Protein AF-A8ZLT7-F1 (afdb_monomer)

Organism: Acaryochloris marina (strain MBIC 11017) (NCBI:txid329726)

Nearest PDB structures (foldseek):
  1nc7-assembly1_C  TM=5.481E-01  e=4.327E-04  Thermotoga maritima
  4y6t-assembly2_C  TM=3.863E-01  e=1.126E-01  Tobacco streak virus
  7fcn-assembly4_D  TM=4.045E-01  e=1.331E-01  Photorhabdus akhurstii
  3p6b-assembly1_B-2  TM=3.344E-01  e=2.899E-01  Acetivibrio thermocellus
  3k4z-assembly1_A  TM=3.120E-01  e=8.342E-01  Acetivibrio thermocellus JW20

pLDDT: mean 82.67, std 13.21, range [35.34, 96.81]

Secondary structure (DSSP, 8-state):
-HHHHTTSSTTS-SSHHHHHHHHHHHHTT-S-BPPP-SS--SEEEEEEEE----TTT-SEEEEEEEEEEE-SSS-EEEEEEEEETT--TT--SEEEEEEE-TT-EEEEESS---TTT---SB--SSPP-S--EEEEEEESSS-EEEEEEEEEEESTTS-EEEEEEEPPEEETTS-----

Foldseek 3Di:
DLVVLQQDFPQQDPDPVSNVVSVVCVVVVLWDWDDWDAFDPADWWKKWWDFFDAPPDDQKTKKKKKKKFAQDQAWKKKKKFACAPPDDRRDTPFMTITTHHHGDMAIDMLADAPSVVPRHSIHTVPRDNDGIDMITMHMPDNRMDIWMKMWMAGDPRSPGTDDIDTIDMDTPPDDCPDD

Mean predicted aligned error: 7.66 Å

Structure (mmCIF, N/CA/C/O backbone):
data_AF-A8ZLT7-F1
#
_entry.id   AF-A8ZLT7-F1
#
loop_
_atom_site.group_PDB
_atom_site.id
_atom_site.type_symbol
_atom_site.label_atom_id
_atom_site.label_alt_id
_atom_site.label_comp_id
_atom_site.label_asym_id
_atom_site.label_entity_id
_atom_site.label_seq_id
_atom_site.pdbx_PDB_ins_code
_atom_site.Cartn_x
_atom_site.Cartn_y
_atom_site.Cartn_z
_atom_site.occupancy
_atom_site.B_iso_or_equiv
_atom_site.auth_seq_id
_atom_site.auth_comp_id
_atom_site.auth_asym_id
_atom_site.auth_atom_id
_atom_site.pdbx_PDB_model_num
ATOM 1 N N . MET A 1 1 ? 3.140 21.798 -3.138 1.00 35.34 1 MET A N 1
ATOM 2 C CA . MET A 1 1 ? 3.052 20.766 -4.196 1.00 35.34 1 MET A CA 1
ATOM 3 C C . MET A 1 1 ? 2.423 19.448 -3.725 1.00 35.34 1 MET A C 1
ATOM 5 O O . MET A 1 1 ? 1.941 18.716 -4.571 1.00 35.34 1 MET A O 1
ATOM 9 N N . SER A 1 2 ? 2.343 19.141 -2.421 1.00 46.25 2 SER A N 1
ATOM 10 C CA . SER A 1 2 ? 1.681 17.920 -1.914 1.00 46.25 2 SER A CA 1
ATOM 11 C C . SER A 1 2 ? 0.167 17.874 -2.167 1.00 46.25 2 SER A C 1
ATOM 13 O O . SER A 1 2 ? -0.356 16.813 -2.479 1.00 46.25 2 SER A O 1
ATOM 15 N N . ASN A 1 3 ? -0.531 19.015 -2.095 1.00 44.94 3 ASN A N 1
ATOM 16 C CA . ASN A 1 3 ? -1.997 19.036 -2.196 1.00 44.94 3 ASN A CA 1
ATOM 17 C C . ASN A 1 3 ? -2.557 18.804 -3.609 1.00 44.94 3 ASN A C 1
ATOM 19 O O . ASN A 1 3 ? -3.690 18.350 -3.745 1.00 44.94 3 ASN A O 1
ATOM 23 N N . GLU A 1 4 ? -1.785 19.075 -4.665 1.00 44.44 4 GLU A N 1
ATOM 24 C CA . GLU A 1 4 ? -2.259 18.897 -6.047 1.00 44.44 4 GLU A CA 1
ATOM 25 C C . GLU A 1 4 ? -2.310 17.423 -6.471 1.00 44.44 4 GLU A C 1
ATOM 27 O O . GLU A 1 4 ? -3.193 17.044 -7.241 1.00 44.44 4 GLU A O 1
ATOM 32 N N . LEU A 1 5 ? -1.436 16.580 -5.905 1.00 48.16 5 LEU A N 1
ATOM 33 C CA . LEU A 1 5 ? -1.431 15.129 -6.134 1.00 48.16 5 LEU A CA 1
ATOM 34 C C . LEU A 1 5 ? -2.731 14.455 -5.660 1.00 48.16 5 LEU A C 1
ATOM 36 O O . LEU A 1 5 ? -3.138 13.450 -6.236 1.00 48.16 5 LEU A O 1
ATOM 40 N N . PHE A 1 6 ? -3.414 15.020 -4.657 1.00 54.75 6 PHE A N 1
ATOM 41 C CA . PHE A 1 6 ? -4.641 14.442 -4.095 1.00 54.75 6 PHE A CA 1
ATOM 42 C C . PHE A 1 6 ? -5.910 14.738 -4.909 1.00 54.75 6 PHE A C 1
ATOM 44 O O . PHE A 1 6 ? -6.900 14.033 -4.745 1.00 54.75 6 PHE A O 1
ATOM 51 N N . ILE A 1 7 ? -5.913 15.765 -5.771 1.00 52.91 7 ILE A N 1
ATOM 52 C CA . ILE A 1 7 ? -7.151 16.304 -6.377 1.00 52.91 7 ILE A CA 1
ATOM 53 C C . ILE A 1 7 ? -7.316 15.906 -7.859 1.00 52.91 7 ILE A C 1
ATOM 55 O O . ILE A 1 7 ? -8.401 16.057 -8.415 1.00 52.91 7 ILE A O 1
ATOM 59 N N . LYS A 1 8 ? -6.282 15.354 -8.513 1.00 49.78 8 LYS A N 1
ATOM 60 C CA . LYS A 1 8 ? -6.313 15.018 -9.956 1.00 49.78 8 LYS A CA 1
ATOM 61 C C . LYS A 1 8 ? -5.936 13.570 -10.311 1.00 49.78 8 LYS A C 1
ATOM 63 O O . LYS A 1 8 ? -5.687 13.284 -11.477 1.00 49.78 8 LYS A O 1
ATOM 68 N N . GLY A 1 9 ? -5.876 12.658 -9.340 1.00 57.62 9 GLY A N 1
ATOM 69 C CA . GLY A 1 9 ? -5.541 11.251 -9.599 1.00 57.62 9 GLY A CA 1
ATOM 70 C C . GLY A 1 9 ? -6.734 10.398 -10.082 1.00 57.62 9 GLY A C 1
ATOM 71 O O . GLY A 1 9 ? -7.872 10.713 -9.739 1.00 57.62 9 GLY A O 1
ATOM 72 N N . PRO A 1 10 ? -6.515 9.278 -10.803 1.00 54.62 10 PRO A N 1
ATOM 73 C CA . PRO A 1 10 ? -7.546 8.300 -11.194 1.00 54.62 10 PRO A CA 1
ATOM 74 C C . PRO A 1 10 ? -8.400 7.716 -10.055 1.00 54.62 10 PRO A C 1
ATOM 76 O O . PRO A 1 10 ? -9.461 7.163 -10.328 1.00 54.62 10 PRO A O 1
ATOM 79 N N . HIS A 1 11 ? -7.979 7.841 -8.792 1.00 60.78 11 HIS A N 1
ATOM 80 C CA . HIS A 1 11 ? -8.740 7.378 -7.621 1.00 60.78 11 HIS A CA 1
ATOM 81 C C . HIS A 1 11 ? -9.539 8.483 -6.912 1.00 60.78 11 HIS A C 1
ATOM 83 O O . HIS A 1 11 ? -10.119 8.243 -5.853 1.00 60.78 11 HIS A O 1
ATOM 89 N N . VAL A 1 12 ? -9.598 9.691 -7.481 1.00 72.31 12 VAL A N 1
ATOM 90 C CA . VAL A 1 12 ? -10.467 10.751 -6.960 1.00 72.31 12 VAL A CA 1
ATOM 91 C C . VAL A 1 12 ? -11.930 10.341 -7.174 1.00 72.31 12 VAL A C 1
ATOM 93 O O . VAL A 1 12 ? -12.301 9.980 -8.293 1.00 72.31 12 VAL A O 1
ATOM 96 N N . PRO A 1 13 ? -12.784 10.387 -6.134 1.00 78.88 13 PRO A N 1
ATOM 97 C CA . PRO A 1 13 ? -14.182 10.021 -6.286 1.00 78.88 13 PRO A CA 1
ATOM 98 C C . PRO A 1 13 ? -14.888 10.892 -7.331 1.00 78.88 13 PRO A C 1
ATOM 100 O O . PRO A 1 13 ? -14.824 12.119 -7.271 1.00 78.88 13 PRO A O 1
ATOM 103 N N . ILE A 1 14 ? -15.588 10.244 -8.266 1.00 83.94 14 ILE A N 1
ATOM 104 C CA . ILE A 1 14 ? -16.418 10.916 -9.281 1.00 83.94 14 ILE A CA 1
ATOM 105 C C . ILE A 1 14 ? -17.751 11.370 -8.663 1.00 83.94 14 ILE A C 1
ATOM 107 O O . ILE A 1 14 ? -18.324 12.377 -9.072 1.00 83.94 14 ILE A O 1
ATOM 111 N N . GLU A 1 15 ? -18.246 10.642 -7.656 1.00 87.38 15 GLU A N 1
ATOM 112 C CA . GLU A 1 15 ? -19.459 11.008 -6.926 1.00 87.38 15 GLU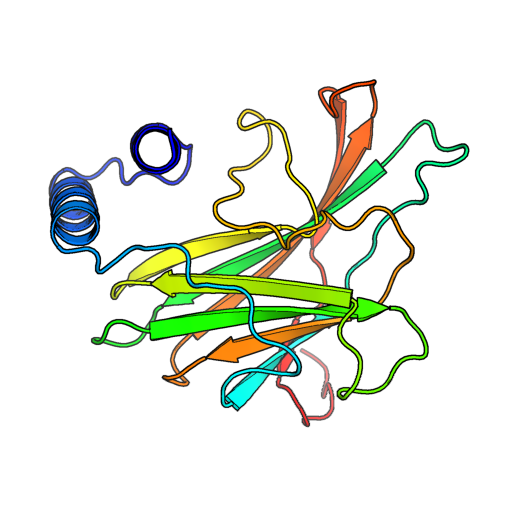 A CA 1
ATOM 113 C C . GLU A 1 15 ? -19.225 12.271 -6.085 1.00 87.38 15 GLU A C 1
ATOM 115 O O . GLU A 1 15 ? -18.338 12.313 -5.229 1.00 87.38 15 GLU A O 1
ATOM 120 N N . GLU A 1 16 ? -20.078 13.276 -6.278 1.00 86.88 16 GLU A N 1
ATOM 121 C CA . GLU A 1 16 ? -19.977 14.597 -5.650 1.00 86.88 16 GLU A CA 1
ATOM 122 C C . GLU A 1 16 ? -19.875 14.525 -4.118 1.00 86.88 16 GLU A C 1
ATOM 124 O O . GLU A 1 16 ? -18.989 15.133 -3.522 1.00 86.88 16 GLU A O 1
ATOM 129 N N . ARG A 1 17 ? -20.687 13.676 -3.476 1.00 87.50 17 ARG A N 1
ATOM 130 C CA . ARG A 1 17 ? -20.664 13.485 -2.014 1.00 87.50 17 ARG A CA 1
ATOM 131 C C . ARG A 1 17 ? -19.338 12.926 -1.510 1.00 87.50 17 ARG A C 1
ATOM 133 O O . ARG A 1 17 ? -18.850 13.303 -0.446 1.00 87.50 17 ARG A O 1
ATOM 140 N N . ALA A 1 18 ? -18.763 11.971 -2.233 1.00 83.81 18 ALA A N 1
ATOM 141 C CA . ALA A 1 18 ? -17.480 11.384 -1.868 1.00 83.81 18 ALA A CA 1
ATOM 142 C C . ALA A 1 18 ? -16.333 12.375 -2.119 1.00 83.81 18 ALA A C 1
ATOM 144 O O . ALA A 1 18 ? -15.409 12.454 -1.308 1.00 83.81 18 ALA A O 1
ATOM 145 N N . LEU A 1 19 ? -16.436 13.181 -3.177 1.00 86.62 19 LEU A N 1
ATOM 146 C CA . LEU A 1 19 ? -15.487 14.244 -3.483 1.00 86.62 19 LEU A CA 1
ATOM 147 C C . LEU A 1 19 ? -15.500 15.358 -2.425 1.00 86.62 19 LEU A C 1
ATOM 149 O O . LEU A 1 19 ? -14.439 15.820 -2.011 1.00 86.62 19 LEU A O 1
ATOM 153 N N . GLU A 1 20 ? -16.672 15.773 -1.944 1.00 87.06 20 GLU A N 1
ATOM 154 C CA . GLU A 1 20 ? -16.797 16.736 -0.841 1.00 87.06 20 GLU A CA 1
ATOM 155 C C . GLU A 1 20 ? -16.169 16.209 0.450 1.00 87.06 20 GLU A C 1
ATOM 157 O O . GLU A 1 20 ? -15.417 16.927 1.112 1.00 87.06 20 GLU A O 1
ATOM 162 N N . ARG A 1 21 ? -16.415 14.935 0.788 1.00 86.38 21 ARG A N 1
ATOM 163 C CA . ARG A 1 21 ? -15.774 14.287 1.943 1.00 86.38 21 ARG A CA 1
ATOM 164 C C . ARG A 1 21 ? -14.256 14.261 1.803 1.00 86.38 21 ARG A C 1
ATOM 166 O O . ARG A 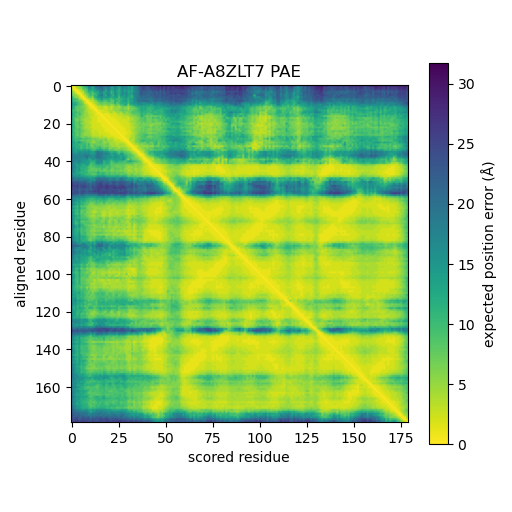1 21 ? -13.569 14.554 2.776 1.00 86.38 21 ARG A O 1
ATOM 173 N N . LEU A 1 22 ? -13.743 13.958 0.608 1.00 84.12 22 LEU A N 1
ATOM 174 C CA . LEU A 1 22 ? -12.307 13.966 0.331 1.00 84.12 22 LEU A CA 1
ATOM 175 C C . LEU A 1 22 ? -11.710 15.358 0.552 1.00 84.12 22 LEU A C 1
ATOM 177 O O . LEU A 1 22 ? -10.733 15.495 1.283 1.00 84.12 22 LEU A O 1
ATOM 181 N N . LYS A 1 23 ? -12.312 16.390 -0.052 1.00 85.75 23 LYS A N 1
ATOM 182 C CA . LYS A 1 23 ? -11.862 17.782 0.091 1.00 85.75 23 LYS A CA 1
ATOM 183 C C . LYS A 1 23 ? -11.846 18.203 1.553 1.00 85.75 23 LYS A C 1
ATOM 185 O O . LYS A 1 23 ? -10.832 18.700 2.028 1.00 85.75 23 LYS A O 1
ATOM 190 N N . ARG A 1 24 ? -12.924 17.910 2.283 1.00 86.00 24 ARG A N 1
ATOM 191 C CA . ARG A 1 24 ? -13.020 18.196 3.713 1.00 86.00 24 ARG A CA 1
ATOM 192 C C . ARG A 1 24 ? -11.943 17.470 4.521 1.00 86.00 24 ARG A C 1
ATOM 194 O O . ARG A 1 24 ? -11.340 18.078 5.395 1.00 86.00 24 ARG A O 1
ATOM 201 N N . ALA A 1 25 ? -11.675 16.198 4.234 1.00 82.94 25 ALA A N 1
ATOM 202 C CA . ALA A 1 25 ? -10.633 15.441 4.926 1.00 82.94 25 ALA A CA 1
ATOM 203 C C . ALA A 1 25 ? -9.228 16.010 4.664 1.00 82.94 25 ALA A C 1
ATOM 205 O O . ALA A 1 25 ? -8.401 16.054 5.572 1.00 82.94 25 ALA A O 1
ATOM 206 N N . VAL A 1 26 ? -8.963 16.490 3.444 1.00 83.38 26 VAL A N 1
ATOM 207 C CA . VAL A 1 26 ? -7.714 17.195 3.110 1.00 83.38 26 VAL A CA 1
ATOM 208 C C . VAL A 1 26 ? -7.628 18.535 3.848 1.00 83.38 26 VAL A C 1
ATOM 210 O O . VAL A 1 26 ? -6.594 18.840 4.432 1.00 83.38 26 VAL A O 1
ATOM 213 N N . GLU A 1 27 ? -8.708 19.320 3.866 1.00 83.81 27 GL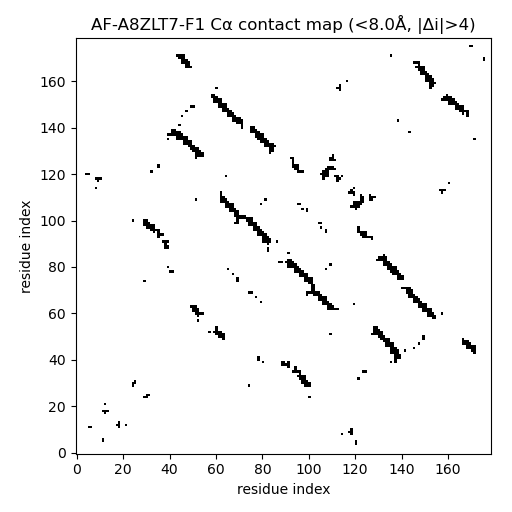U A N 1
ATOM 214 C CA . GLU A 1 27 ? -8.772 20.613 4.568 1.00 83.81 27 GLU A CA 1
ATOM 215 C C . GLU A 1 27 ? -8.570 20.475 6.082 1.00 83.81 27 GLU A C 1
ATOM 217 O O . GLU A 1 27 ? -7.916 21.315 6.696 1.00 83.81 27 GLU A O 1
ATOM 222 N N . LEU A 1 28 ? -9.106 19.408 6.680 1.00 83.38 28 LEU A N 1
ATOM 223 C CA . LEU A 1 28 ? -8.980 19.114 8.109 1.00 83.38 28 LEU A CA 1
ATOM 224 C C . LEU A 1 28 ? -7.656 18.424 8.483 1.00 83.38 28 LEU A C 1
ATOM 226 O O . LEU A 1 28 ? -7.414 18.196 9.667 1.00 83.38 28 LEU A O 1
ATOM 230 N N . GLY A 1 29 ? -6.804 18.085 7.508 1.00 78.62 29 GLY A N 1
ATOM 231 C CA . GLY A 1 29 ? -5.553 17.353 7.746 1.00 78.62 29 GLY A CA 1
ATOM 232 C C . GLY A 1 29 ? -5.756 15.887 8.147 1.00 78.62 29 GLY A C 1
ATOM 233 O O . GLY A 1 29 ? -4.857 15.251 8.683 1.00 78.62 29 GLY A O 1
ATOM 234 N N . GLU A 1 30 ? -6.939 15.329 7.898 1.00 81.38 30 GLU A N 1
ATOM 235 C CA . GLU A 1 30 ? -7.274 13.936 8.215 1.00 81.38 30 GLU A CA 1
ATOM 236 C C . GLU A 1 30 ? -6.714 12.952 7.176 1.00 81.38 30 GLU A C 1
ATOM 238 O O . GLU A 1 30 ? -6.567 11.763 7.467 1.00 81.38 30 GLU A O 1
ATOM 243 N N . LEU A 1 31 ? -6.406 13.455 5.974 1.00 80.31 31 LEU A N 1
ATOM 244 C CA . LEU A 1 31 ? -5.748 12.742 4.881 1.00 80.31 31 LEU A CA 1
ATOM 245 C C . LEU A 1 31 ? -4.349 13.335 4.646 1.00 80.31 31 LEU A C 1
ATOM 247 O O . LEU A 1 31 ? -4.168 14.201 3.792 1.00 80.31 31 LEU A O 1
ATOM 251 N N . GLU A 1 32 ? -3.355 12.869 5.403 1.00 82.31 32 GLU A N 1
ATOM 252 C CA . GLU A 1 32 ? -1.985 13.392 5.340 1.00 82.31 32 GLU A CA 1
ATOM 253 C C . GLU A 1 32 ? -0.903 12.303 5.309 1.00 82.31 32 GLU A C 1
ATOM 255 O O . GLU A 1 32 ? -1.053 11.211 5.867 1.00 82.31 32 GLU A O 1
ATOM 260 N N . LYS A 1 33 ? 0.233 12.631 4.678 1.00 77.94 33 LYS A N 1
ATOM 261 C CA . LYS A 1 33 ? 1.445 11.807 4.719 1.00 77.94 33 LYS A CA 1
ATOM 262 C C . LYS A 1 33 ? 2.111 11.976 6.083 1.00 77.94 33 LYS A C 1
ATOM 264 O O . LYS A 1 33 ? 2.460 13.089 6.469 1.00 77.94 33 LYS A O 1
ATOM 269 N N . LEU A 1 34 ? 2.326 10.869 6.785 1.00 81.56 34 LEU A N 1
ATOM 270 C CA . LEU A 1 34 ? 2.960 10.867 8.104 1.00 81.56 34 LEU A CA 1
ATOM 271 C C . LEU A 1 34 ? 4.494 10.784 7.975 1.00 81.56 34 LEU A C 1
ATOM 273 O O . LEU A 1 34 ? 4.999 10.264 6.975 1.00 81.56 34 LEU A O 1
ATOM 277 N N . PRO A 1 35 ? 5.260 11.273 8.969 1.00 72.81 35 PRO A N 1
ATOM 278 C CA . PRO A 1 35 ? 6.716 11.167 8.957 1.00 72.81 35 PRO A CA 1
ATOM 279 C C . PRO A 1 35 ? 7.185 9.706 9.041 1.00 72.81 35 PRO A C 1
ATOM 281 O O . PRO A 1 35 ? 6.598 8.883 9.750 1.00 72.81 35 PRO A O 1
ATOM 284 N N . ASN A 1 36 ? 8.286 9.395 8.351 1.00 62.44 36 ASN A N 1
ATOM 285 C CA . ASN A 1 36 ? 8.889 8.062 8.378 1.00 62.44 36 ASN A CA 1
ATOM 286 C C . ASN A 1 36 ? 9.435 7.758 9.781 1.00 62.44 36 ASN A C 1
ATOM 288 O O . ASN A 1 36 ? 10.210 8.535 10.337 1.00 62.44 36 ASN A O 1
ATOM 292 N N . THR A 1 37 ? 9.041 6.617 10.344 1.00 58.41 37 THR A N 1
ATOM 293 C CA . THR A 1 37 ? 9.467 6.142 11.670 1.00 58.41 37 THR A CA 1
ATOM 294 C C . THR A 1 37 ? 10.302 4.860 11.524 1.00 58.41 37 THR A C 1
ATOM 296 O O . THR A 1 37 ? 9.948 4.020 10.691 1.00 58.41 37 THR A O 1
ATOM 299 N N . PRO A 1 38 ? 11.409 4.695 12.280 1.00 58.62 38 PRO A N 1
ATOM 300 C CA . PRO A 1 38 ? 12.224 3.480 12.238 1.00 58.62 38 PRO A CA 1
ATOM 301 C C . PRO A 1 38 ? 11.529 2.285 12.919 1.00 58.62 38 PRO A C 1
ATOM 303 O O . PRO A 1 38 ? 10.791 2.461 13.888 1.00 58.62 38 PRO A O 1
ATOM 306 N N . GLY A 1 39 ? 11.798 1.070 12.424 1.00 71.25 39 GLY A N 1
ATOM 307 C CA . GLY A 1 39 ? 11.161 -0.182 12.866 1.00 71.25 39 GLY A CA 1
ATOM 308 C C . GLY A 1 39 ? 9.816 -0.461 12.182 1.00 71.25 39 GLY A C 1
ATOM 309 O O . GLY A 1 39 ? 9.481 0.185 11.190 1.00 71.25 39 GLY A O 1
ATOM 310 N N . ILE A 1 40 ? 9.047 -1.426 12.705 1.00 77.44 40 ILE A N 1
ATOM 311 C CA . ILE A 1 40 ? 7.642 -1.616 12.315 1.00 77.44 40 ILE A CA 1
ATOM 312 C C . ILE A 1 40 ? 6.767 -0.738 13.217 1.00 77.44 40 ILE A C 1
ATOM 314 O O . ILE A 1 40 ? 6.567 -1.073 14.388 1.00 77.44 40 ILE A O 1
ATOM 318 N N . PRO A 1 41 ? 6.241 0.385 12.716 1.00 80.12 41 PRO A N 1
ATOM 319 C CA . PRO A 1 41 ? 5.284 1.184 13.463 1.00 80.12 41 PRO A CA 1
ATOM 320 C C . PRO A 1 41 ? 3.930 0.467 13.541 1.00 80.12 41 PRO A C 1
ATOM 322 O O . PRO A 1 41 ? 3.496 -0.175 12.584 1.00 80.12 41 PRO A O 1
ATOM 325 N N . ASN A 1 42 ? 3.223 0.656 14.660 1.00 87.00 42 ASN A N 1
ATOM 326 C CA . ASN A 1 42 ? 1.893 0.094 14.924 1.00 87.00 42 ASN A CA 1
ATOM 327 C C . ASN A 1 42 ? 1.816 -1.444 14.873 1.00 87.00 42 ASN A C 1
ATOM 329 O O . ASN A 1 42 ? 2.820 -2.147 14.825 1.00 87.00 42 ASN A O 1
ATOM 333 N N . VAL A 1 43 ? 0.592 -1.973 14.978 1.00 93.12 43 VAL A N 1
ATOM 334 C CA . VAL A 1 43 ? 0.332 -3.414 14.994 1.00 93.12 43 VAL A CA 1
ATOM 335 C C . VAL A 1 43 ? 0.364 -3.957 13.558 1.00 93.12 43 VAL A C 1
ATOM 337 O O . VAL A 1 43 ? -0.466 -3.530 12.747 1.00 93.12 43 VAL A O 1
ATOM 340 N N . PRO A 1 44 ? 1.261 -4.911 13.241 1.00 93.88 44 PRO A N 1
ATOM 341 C CA . PRO A 1 44 ? 1.301 -5.581 11.944 1.00 93.88 44 PRO A CA 1
ATOM 342 C C . PRO A 1 44 ? 0.000 -6.328 11.654 1.00 93.88 44 PRO A C 1
ATOM 344 O O . PRO A 1 44 ? -0.527 -7.031 12.520 1.00 93.88 44 PRO A O 1
ATOM 347 N N . ARG A 1 45 ? -0.518 -6.196 10.431 1.00 94.81 45 ARG A N 1
ATOM 348 C CA . ARG A 1 45 ? -1.772 -6.833 9.997 1.00 94.81 45 ARG A CA 1
ATOM 349 C C . ARG A 1 45 ? -1.572 -7.775 8.827 1.00 94.81 45 ARG A C 1
ATOM 351 O O . ARG A 1 45 ? -2.059 -8.902 8.878 1.00 94.81 45 ARG A O 1
ATOM 358 N N . TYR A 1 46 ? -0.828 -7.339 7.814 1.00 95.19 46 TYR A N 1
ATOM 359 C CA . TYR A 1 46 ? -0.601 -8.118 6.602 1.00 95.19 46 TYR A CA 1
ATOM 360 C C . TYR A 1 46 ? 0.874 -8.135 6.219 1.00 95.19 46 TYR A C 1
ATOM 362 O O . TYR A 1 46 ? 1.596 -7.165 6.440 1.00 95.19 46 TYR A O 1
ATOM 370 N N . LEU A 1 47 ? 1.307 -9.240 5.625 1.00 93.44 47 LEU A N 1
ATOM 371 C CA . LEU A 1 47 ? 2.577 -9.374 4.930 1.00 93.44 47 LEU A CA 1
ATOM 372 C C . LEU A 1 47 ? 2.292 -9.452 3.433 1.00 93.44 47 LEU A C 1
ATOM 374 O O . LEU A 1 47 ? 1.421 -10.194 2.984 1.00 93.44 47 LEU A O 1
ATOM 378 N N . VAL A 1 48 ? 3.047 -8.677 2.672 1.00 92.31 48 VAL A N 1
ATOM 379 C CA . VAL A 1 48 ? 2.969 -8.584 1.221 1.00 92.31 48 VAL A CA 1
ATOM 380 C C . VAL A 1 48 ? 4.329 -8.967 0.662 1.00 92.31 48 VAL A C 1
ATOM 382 O O . VAL A 1 48 ? 5.347 -8.407 1.070 1.00 92.31 48 VAL A O 1
ATOM 385 N N . THR A 1 49 ? 4.380 -9.916 -0.268 1.00 84.75 49 THR A N 1
ATOM 386 C CA . THR A 1 49 ? 5.611 -10.140 -1.041 1.00 84.75 49 THR A CA 1
ATOM 387 C C . THR A 1 49 ? 5.849 -8.922 -1.930 1.00 84.75 49 THR A C 1
ATOM 389 O O . THR A 1 49 ? 4.907 -8.421 -2.536 1.00 84.75 49 THR A O 1
ATOM 392 N N . TYR A 1 50 ? 7.063 -8.391 -2.020 1.00 78.94 50 TYR A N 1
ATOM 393 C CA . TYR A 1 50 ? 7.335 -7.328 -2.991 1.00 78.94 50 TYR A CA 1
ATOM 394 C C . TYR A 1 50 ? 8.509 -7.717 -3.860 1.00 78.94 50 TYR A C 1
ATOM 396 O O . TYR A 1 50 ? 9.491 -8.277 -3.382 1.00 78.94 50 TYR A O 1
ATOM 404 N N . MET A 1 51 ? 8.412 -7.349 -5.131 1.00 70.12 51 MET A N 1
ATOM 405 C CA . MET A 1 51 ? 9.475 -7.535 -6.100 1.00 70.12 51 MET A CA 1
ATOM 406 C C . MET A 1 51 ? 9.892 -6.172 -6.635 1.00 70.12 51 MET A C 1
ATOM 408 O O . MET A 1 51 ? 9.063 -5.394 -7.121 1.00 70.12 51 MET A O 1
ATOM 412 N N . ASN A 1 52 ? 11.186 -5.883 -6.561 1.00 66.06 52 ASN A N 1
ATOM 413 C CA . ASN A 1 52 ? 11.774 -4.704 -7.173 1.00 66.06 52 ASN A CA 1
ATOM 414 C C . ASN A 1 52 ? 13.001 -5.118 -8.000 1.00 66.06 52 ASN A C 1
ATOM 416 O O . ASN A 1 52 ? 13.761 -5.996 -7.591 1.00 66.06 52 ASN A O 1
ATOM 420 N N . SER A 1 53 ? 13.136 -4.543 -9.193 1.00 57.56 53 SER A N 1
ATOM 421 C CA . SER A 1 53 ? 14.177 -4.888 -10.166 1.00 57.56 53 SER A CA 1
ATOM 422 C C . SER A 1 53 ? 15.383 -3.965 -10.004 1.00 57.56 53 SER A C 1
ATOM 424 O O . SER A 1 53 ? 15.230 -2.763 -9.787 1.00 57.56 53 SER A O 1
ATOM 426 N N . GLN A 1 54 ? 16.588 -4.525 -10.140 1.00 58.28 54 GLN A N 1
ATOM 427 C CA . GLN A 1 54 ? 17.843 -3.784 -10.037 1.00 58.28 54 GLN A CA 1
ATOM 428 C C . GLN A 1 54 ? 17.981 -2.750 -11.157 1.00 58.28 54 GLN A C 1
ATOM 430 O O . GLN A 1 54 ? 17.919 -3.083 -12.341 1.00 58.28 54 GLN A O 1
ATOM 435 N N . THR A 1 55 ? 18.286 -1.507 -10.791 1.00 56.03 55 THR A N 1
ATOM 436 C CA . THR A 1 55 ? 18.529 -0.399 -11.730 1.00 56.03 55 THR A CA 1
ATOM 437 C C . THR A 1 55 ? 19.828 -0.529 -12.534 1.00 56.03 55 THR A C 1
ATOM 439 O O . THR A 1 55 ? 20.002 0.177 -13.521 1.00 56.03 55 THR A O 1
ATOM 442 N N . VAL A 1 56 ? 20.749 -1.420 -12.147 1.00 54.19 56 VAL A N 1
ATOM 443 C CA . VAL A 1 56 ? 22.140 -1.390 -12.639 1.00 54.19 56 VAL A CA 1
ATOM 444 C C . VAL A 1 56 ? 22.313 -1.971 -14.052 1.00 54.19 56 VAL A C 1
ATOM 446 O O . VAL A 1 56 ? 23.354 -1.748 -14.660 1.00 54.19 56 VAL A O 1
ATOM 449 N N . ASN A 1 57 ? 21.326 -2.679 -14.622 1.00 53.69 57 ASN A N 1
ATOM 450 C CA . ASN A 1 57 ? 21.451 -3.170 -16.007 1.00 53.69 57 ASN A CA 1
ATOM 451 C C . ASN A 1 57 ? 20.150 -3.661 -16.668 1.00 53.69 57 ASN A C 1
ATOM 453 O O . ASN A 1 57 ? 20.191 -4.466 -17.600 1.00 53.69 57 ASN A O 1
ATOM 457 N N . THR A 1 58 ? 18.981 -3.244 -16.182 1.00 58.97 58 THR A N 1
ATOM 458 C CA . THR A 1 58 ? 17.709 -3.789 -16.669 1.00 58.97 58 THR A CA 1
ATOM 459 C C . THR A 1 58 ? 16.959 -2.768 -17.518 1.00 58.97 58 THR A C 1
ATOM 461 O O . THR A 1 58 ? 16.715 -1.637 -17.113 1.00 58.97 58 THR A O 1
ATOM 464 N N . GLN A 1 59 ? 16.543 -3.191 -18.715 1.00 71.00 59 GLN A N 1
ATOM 465 C CA . GLN A 1 59 ? 15.594 -2.437 -19.544 1.00 71.00 59 GLN A CA 1
ATOM 466 C C . GLN A 1 59 ? 14.198 -2.354 -18.898 1.00 71.00 59 GLN A C 1
ATOM 468 O O . GLN A 1 59 ? 13.347 -1.624 -19.396 1.00 71.00 59 GLN A O 1
ATOM 473 N N . MET A 1 60 ? 13.960 -3.105 -17.814 1.00 78.56 60 MET A N 1
ATOM 474 C CA . MET A 1 60 ? 12.689 -3.200 -17.102 1.00 78.56 60 MET A CA 1
ATOM 475 C C . MET A 1 60 ? 12.880 -3.034 -15.592 1.00 78.56 60 MET A C 1
ATOM 477 O O . MET A 1 60 ? 13.610 -3.790 -14.948 1.00 78.56 60 MET A O 1
ATOM 481 N N . ARG A 1 61 ? 12.141 -2.091 -15.016 1.00 83.62 61 ARG A N 1
ATOM 482 C CA . ARG A 1 61 ? 12.055 -1.812 -13.583 1.00 83.62 61 ARG A CA 1
ATOM 483 C C . ARG A 1 61 ? 10.697 -2.246 -13.057 1.00 83.62 61 ARG A C 1
ATOM 485 O O . ARG A 1 61 ? 9.689 -2.046 -13.735 1.00 83.62 61 ARG A O 1
ATOM 492 N N . SER A 1 62 ? 10.640 -2.760 -11.833 1.00 86.62 62 SER A N 1
ATOM 493 C CA . SER A 1 62 ? 9.363 -3.052 -11.181 1.00 86.62 62 SER A CA 1
ATOM 494 C C . SER A 1 62 ? 9.063 -2.086 -10.040 1.00 86.62 62 SER A C 1
ATOM 496 O O . SER A 1 62 ? 9.953 -1.421 -9.518 1.00 86.62 62 SER A O 1
ATOM 498 N N . ALA A 1 63 ? 7.791 -1.947 -9.699 1.00 88.50 63 ALA A N 1
ATOM 499 C CA . ALA A 1 63 ? 7.326 -1.169 -8.561 1.00 88.50 63 ALA A CA 1
ATOM 500 C C . ALA A 1 63 ? 6.175 -1.923 -7.911 1.00 88.50 63 ALA A C 1
ATOM 502 O O . ALA A 1 63 ? 5.215 -2.299 -8.583 1.00 88.50 63 ALA A O 1
ATOM 503 N N . THR A 1 64 ? 6.280 -2.160 -6.607 1.00 91.06 64 THR A N 1
ATOM 504 C CA . THR A 1 64 ? 5.182 -2.765 -5.853 1.00 91.06 64 THR A CA 1
ATOM 505 C C . THR A 1 64 ? 4.326 -1.656 -5.271 1.00 91.06 64 THR A C 1
ATOM 507 O O . THR A 1 64 ? 4.846 -0.799 -4.560 1.00 91.06 64 THR A O 1
ATOM 510 N N . VAL A 1 65 ? 3.031 -1.694 -5.567 1.00 92.56 65 VAL A N 1
ATOM 511 C CA . VAL A 1 65 ? 2.010 -0.789 -5.043 1.00 92.56 65 VAL A CA 1
ATOM 512 C C . VAL A 1 65 ? 1.104 -1.582 -4.115 1.00 92.56 65 VAL A C 1
ATOM 514 O O . VAL A 1 65 ? 0.502 -2.575 -4.518 1.00 92.56 65 VAL A O 1
ATOM 517 N N . VAL A 1 66 ? 1.028 -1.145 -2.866 1.00 94.75 66 VAL A N 1
ATOM 518 C CA . VAL A 1 66 ? 0.150 -1.676 -1.829 1.00 94.75 66 VAL A CA 1
ATOM 519 C C . VAL A 1 66 ? -0.988 -0.685 -1.635 1.00 94.75 66 VAL A C 1
ATOM 521 O O . VAL A 1 66 ? -0.782 0.412 -1.121 1.00 94.75 66 VAL A O 1
ATOM 524 N N . SER A 1 67 ? -2.186 -1.074 -2.046 1.00 95.44 67 SER A N 1
ATOM 525 C CA . SER A 1 67 ? -3.415 -0.310 -1.854 1.00 95.44 67 SER A CA 1
ATOM 526 C C . SER A 1 67 ? -4.037 -0.688 -0.518 1.00 95.44 67 SER A C 1
ATOM 528 O O . SER A 1 67 ? -4.295 -1.868 -0.264 1.00 95.44 67 SER A O 1
ATOM 530 N N . VAL A 1 68 ? -4.302 0.303 0.333 1.00 96.25 68 VAL A N 1
ATOM 531 C CA . VAL A 1 68 ? -4.947 0.084 1.632 1.00 96.25 68 VAL A CA 1
ATOM 532 C C . VAL A 1 68 ? -6.240 0.880 1.721 1.00 96.25 68 VAL A C 1
ATOM 534 O O . VAL A 1 68 ? -6.226 2.107 1.634 1.00 96.25 68 VAL A O 1
ATOM 537 N N . THR A 1 69 ? -7.354 0.182 1.931 1.00 96.25 69 THR A N 1
ATOM 538 C CA . THR A 1 69 ? -8.676 0.771 2.169 1.00 96.25 69 THR A CA 1
ATOM 539 C C . THR A 1 69 ? -8.976 0.781 3.659 1.00 96.25 69 THR A C 1
ATOM 541 O O . THR A 1 69 ? -8.993 -0.275 4.292 1.00 96.25 69 THR A O 1
ATOM 544 N N . ASN A 1 70 ? -9.271 1.949 4.229 1.00 96.19 70 ASN A N 1
ATOM 545 C CA . ASN A 1 70 ? -9.733 2.028 5.611 1.00 96.19 70 ASN A CA 1
ATOM 546 C C . ASN A 1 70 ? -11.215 1.635 5.700 1.00 96.19 70 ASN A C 1
ATOM 548 O O . ASN A 1 70 ? -12.083 2.334 5.179 1.00 96.19 70 ASN A O 1
ATOM 552 N N . GLN A 1 71 ? -11.502 0.527 6.380 1.00 95.75 71 GLN A N 1
ATOM 553 C CA . GLN A 1 71 ? -12.862 0.028 6.597 1.00 95.75 71 GLN A CA 1
ATOM 554 C C . GLN A 1 71 ? -13.408 0.395 7.984 1.00 95.75 71 GLN A C 1
ATOM 556 O O . GLN A 1 71 ? -14.586 0.165 8.255 1.00 95.75 71 GLN A O 1
ATOM 561 N N . SER A 1 72 ? -12.583 0.985 8.853 1.00 94.44 72 SER A N 1
ATOM 562 C CA . SER A 1 72 ? -13.038 1.512 10.138 1.00 94.44 72 SER A CA 1
ATOM 563 C C . SER A 1 72 ? -13.860 2.795 9.955 1.00 94.44 72 SER A C 1
ATOM 565 O O . SER A 1 72 ? -13.779 3.482 8.935 1.00 94.44 72 SER A O 1
ATOM 567 N N . ASN A 1 73 ? -14.642 3.144 10.974 1.00 94.38 73 ASN A N 1
ATOM 568 C CA . ASN A 1 73 ? -15.384 4.405 11.055 1.00 94.38 73 ASN A CA 1
ATOM 569 C C . ASN A 1 73 ? -14.542 5.575 11.604 1.00 94.38 73 ASN A C 1
ATOM 571 O O . ASN A 1 73 ? -15.074 6.668 11.792 1.00 94.38 73 ASN A O 1
ATOM 575 N N . LEU A 1 74 ? -13.249 5.357 11.859 1.00 94.00 74 LEU A N 1
ATOM 576 C CA . LEU A 1 74 ? -12.306 6.346 12.380 1.00 94.00 74 LEU A CA 1
ATOM 577 C C . LEU A 1 74 ? -11.169 6.579 11.383 1.00 94.00 74 LEU A C 1
ATOM 579 O O . LEU A 1 74 ? -10.923 5.766 10.496 1.00 94.00 74 LEU A O 1
ATOM 583 N N . ILE A 1 75 ? -10.435 7.680 11.536 1.00 93.44 75 ILE A N 1
ATOM 584 C CA . ILE A 1 75 ? -9.178 7.871 10.802 1.00 93.44 75 ILE A CA 1
ATOM 585 C C . ILE A 1 75 ? -8.200 6.780 11.239 1.00 93.44 75 ILE A C 1
ATOM 587 O O . ILE A 1 75 ? -7.981 6.568 12.436 1.00 93.44 75 ILE A O 1
ATOM 591 N N . ASN A 1 76 ? -7.596 6.100 10.268 1.00 95.06 76 ASN A N 1
ATOM 592 C CA . ASN A 1 76 ? -6.660 5.017 10.519 1.00 95.06 76 ASN A CA 1
ATOM 593 C C . ASN A 1 76 ? -5.264 5.393 10.028 1.00 95.06 76 ASN A C 1
ATOM 595 O O . ASN A 1 76 ? -5.067 5.716 8.858 1.00 95.06 76 ASN A O 1
ATOM 599 N N . ARG A 1 77 ? -4.285 5.347 10.932 1.00 95.12 77 ARG A N 1
ATOM 600 C CA . ARG A 1 77 ? -2.878 5.567 10.590 1.00 95.12 77 ARG A CA 1
ATOM 601 C C . ARG A 1 77 ? -2.283 4.258 10.102 1.00 95.12 77 ARG A C 1
ATOM 603 O O . ARG A 1 77 ? -2.120 3.322 10.891 1.00 95.12 77 ARG A O 1
ATOM 610 N N . VAL A 1 78 ? -1.975 4.220 8.815 1.00 95.44 78 VAL A N 1
ATOM 611 C CA . VAL A 1 78 ? -1.463 3.047 8.112 1.00 95.44 78 VAL A CA 1
ATOM 612 C C . VAL A 1 78 ? -0.006 3.265 7.745 1.00 95.44 78 VAL A C 1
ATOM 614 O O . VAL A 1 78 ? 0.399 4.357 7.342 1.00 95.44 78 VAL A O 1
ATOM 617 N N . PHE A 1 79 ? 0.769 2.198 7.881 1.00 95.25 79 PHE A N 1
ATOM 618 C CA . PHE A 1 79 ? 2.185 2.160 7.572 1.00 95.25 79 PHE A CA 1
ATOM 619 C C . PHE A 1 79 ? 2.469 0.951 6.690 1.00 95.25 79 PHE A C 1
ATOM 621 O O . PHE A 1 79 ? 2.013 -0.153 6.985 1.00 95.25 79 PHE A O 1
ATOM 628 N N . VAL A 1 80 ? 3.234 1.162 5.625 1.00 94.44 80 VAL A N 1
ATOM 629 C CA . VAL A 1 80 ? 3.764 0.103 4.768 1.00 94.44 80 VAL A CA 1
ATOM 630 C C . VAL A 1 80 ? 5.279 0.127 4.900 1.00 94.44 80 VAL A C 1
ATOM 632 O O . VAL A 1 80 ? 5.945 1.056 4.437 1.00 94.44 80 VAL A O 1
ATOM 635 N N . THR A 1 81 ? 5.809 -0.878 5.588 1.00 93.19 81 THR A N 1
ATOM 636 C CA . THR A 1 81 ? 7.231 -1.000 5.913 1.00 93.19 81 THR A CA 1
ATOM 637 C C . THR A 1 81 ? 7.867 -2.062 5.035 1.00 93.19 81 THR A C 1
ATOM 639 O O . THR A 1 81 ? 7.464 -3.220 5.072 1.00 93.19 81 THR A O 1
ATOM 642 N N . PHE A 1 82 ? 8.867 -1.678 4.255 1.00 90.94 82 PHE A N 1
ATOM 643 C CA . PHE A 1 82 ? 9.567 -2.526 3.301 1.00 90.94 82 PHE A CA 1
ATOM 644 C C . PHE A 1 82 ? 10.869 -3.063 3.902 1.00 90.94 82 PHE A C 1
ATOM 646 O O . PHE A 1 82 ? 11.602 -2.342 4.582 1.00 90.94 82 PHE A O 1
ATOM 653 N N . PHE A 1 83 ? 11.181 -4.321 3.598 1.00 88.94 83 PHE A N 1
ATOM 654 C CA . PHE A 1 83 ? 12.358 -5.051 4.074 1.00 88.94 83 PHE A CA 1
ATOM 655 C C . PHE A 1 83 ? 13.085 -5.715 2.917 1.00 88.94 83 PHE A C 1
ATOM 657 O O . PHE A 1 83 ? 12.447 -6.312 2.053 1.00 88.94 83 PHE A O 1
ATOM 664 N N . LYS A 1 84 ? 14.415 -5.688 2.901 1.00 85.19 84 LYS A N 1
ATOM 665 C CA . LYS A 1 84 ? 15.161 -6.479 1.918 1.00 85.19 84 LYS A CA 1
ATOM 666 C C . LYS A 1 84 ? 14.990 -7.977 2.220 1.00 85.19 84 LYS A C 1
ATOM 668 O O . LYS A 1 84 ? 14.768 -8.368 3.366 1.00 85.19 84 LYS A O 1
ATOM 673 N N . GLY A 1 85 ? 15.089 -8.839 1.210 1.00 79.25 85 GLY A N 1
ATOM 674 C CA . GLY A 1 85 ? 15.266 -10.272 1.452 1.00 79.25 85 GLY A CA 1
ATOM 675 C C . GLY A 1 85 ? 16.407 -10.537 2.448 1.00 79.25 85 GLY A C 1
ATOM 676 O O . GLY A 1 85 ? 17.400 -9.809 2.472 1.00 79.25 85 GLY A O 1
ATOM 677 N N . PHE A 1 86 ? 16.261 -11.580 3.270 1.00 76.00 86 PHE A N 1
ATOM 678 C CA . PHE A 1 86 ? 17.223 -11.974 4.312 1.00 76.00 86 PHE A CA 1
ATOM 679 C C . PHE A 1 86 ? 17.427 -10.972 5.468 1.00 76.00 86 PHE A C 1
ATOM 681 O O . PHE A 1 86 ? 18.394 -11.109 6.214 1.00 76.00 86 PHE A O 1
ATOM 688 N N . THR A 1 87 ? 16.520 -10.009 5.673 1.00 79.50 87 THR A N 1
ATOM 689 C CA . THR A 1 87 ? 16.502 -9.169 6.885 1.00 79.50 87 THR A CA 1
ATOM 690 C C . THR A 1 87 ? 15.329 -9.515 7.801 1.00 79.50 87 THR A C 1
ATOM 692 O O . THR A 1 87 ? 14.238 -9.885 7.350 1.00 79.50 87 THR A O 1
ATOM 695 N N . ASP A 1 88 ? 15.542 -9.367 9.106 1.00 82.94 88 ASP A N 1
ATOM 696 C CA . ASP A 1 88 ? 14.483 -9.499 10.103 1.00 82.94 88 ASP A CA 1
ATOM 697 C C . ASP A 1 88 ? 13.612 -8.228 10.191 1.00 82.94 88 ASP A C 1
ATOM 699 O O . ASP A 1 88 ? 13.800 -7.256 9.455 1.00 82.94 88 ASP A O 1
ATOM 703 N N . ASP A 1 89 ? 12.623 -8.253 11.086 1.00 86.31 89 ASP A N 1
ATOM 704 C CA . ASP A 1 89 ? 11.686 -7.149 11.339 1.00 86.31 89 ASP A CA 1
ATOM 705 C C . ASP A 1 89 ? 12.332 -5.900 11.965 1.00 86.31 89 ASP A C 1
ATOM 707 O O . ASP A 1 89 ? 11.699 -4.845 12.033 1.00 86.31 89 ASP A O 1
ATOM 711 N N . SER A 1 90 ? 13.579 -5.997 12.440 1.00 84.00 90 SER A N 1
ATOM 712 C CA . SER A 1 90 ? 14.262 -4.899 13.132 1.00 84.00 90 SER A CA 1
ATOM 713 C C . SER A 1 90 ? 14.890 -3.885 12.175 1.00 84.00 90 SER A C 1
ATOM 715 O O . SER A 1 90 ? 15.185 -2.761 12.578 1.00 84.00 90 SER A O 1
ATOM 717 N N . SER A 1 91 ? 15.082 -4.270 10.910 1.00 85.38 91 SER A N 1
ATOM 718 C CA . SER A 1 91 ? 15.899 -3.525 9.947 1.00 85.38 91 SER A CA 1
ATOM 719 C C . SER A 1 91 ? 15.141 -3.222 8.646 1.00 85.38 91 SER A C 1
ATOM 721 O O . SER A 1 91 ? 15.468 -3.778 7.593 1.00 85.38 91 SER A O 1
ATOM 723 N N . PRO A 1 92 ? 14.112 -2.354 8.684 1.00 88.81 92 PRO A N 1
ATOM 724 C CA . PRO A 1 92 ? 13.411 -1.937 7.477 1.00 88.81 92 PRO A CA 1
ATOM 725 C C . PRO A 1 92 ? 14.304 -1.073 6.583 1.00 88.81 92 PRO A C 1
ATOM 727 O O . PRO A 1 92 ? 15.067 -0.237 7.064 1.00 88.81 92 PRO A O 1
ATOM 730 N N . ILE A 1 93 ? 14.161 -1.234 5.267 1.00 86.50 93 ILE A N 1
ATOM 731 C CA . ILE A 1 93 ? 14.855 -0.399 4.271 1.00 86.50 93 ILE A CA 1
ATOM 732 C C . ILE A 1 93 ? 14.101 0.899 3.973 1.00 86.50 93 ILE A C 1
ATOM 734 O O . ILE A 1 93 ? 14.683 1.856 3.471 1.00 86.50 93 ILE A O 1
ATOM 738 N N . GLY A 1 94 ? 12.808 0.945 4.292 1.00 88.31 94 GLY A N 1
ATOM 739 C CA . GLY A 1 94 ? 11.993 2.139 4.145 1.00 88.31 94 GLY A CA 1
ATOM 740 C C . GLY A 1 94 ? 10.578 1.925 4.659 1.00 88.31 94 GLY A C 1
ATOM 741 O O . GLY A 1 94 ? 10.048 0.820 4.606 1.00 88.31 94 GLY A O 1
ATOM 742 N N . THR A 1 95 ? 9.954 3.000 5.124 1.00 91.12 95 THR A N 1
ATOM 743 C CA . THR A 1 95 ? 8.551 3.009 5.550 1.00 91.12 95 THR A CA 1
ATOM 744 C C . THR A 1 95 ? 7.837 4.138 4.829 1.00 91.12 95 THR A C 1
ATOM 746 O O . THR A 1 95 ? 8.375 5.238 4.729 1.00 91.12 95 THR A O 1
ATOM 749 N N . ALA A 1 96 ? 6.633 3.871 4.336 1.00 91.44 96 ALA A N 1
ATOM 750 C CA . ALA A 1 96 ? 5.695 4.874 3.856 1.00 91.44 96 ALA A CA 1
ATOM 751 C C . ALA A 1 96 ? 4.480 4.897 4.791 1.00 91.44 96 ALA A C 1
ATOM 753 O O . ALA A 1 96 ? 4.042 3.847 5.258 1.00 91.44 96 ALA A O 1
ATOM 754 N N . ALA A 1 97 ? 3.948 6.079 5.094 1.00 91.69 97 ALA A N 1
ATOM 755 C CA . ALA A 1 97 ? 2.919 6.230 6.116 1.00 91.69 97 ALA A CA 1
ATOM 756 C C . ALA A 1 97 ? 1.867 7.269 5.726 1.00 91.69 97 ALA A C 1
ATOM 758 O O . ALA A 1 97 ? 2.188 8.291 5.113 1.00 91.69 97 ALA A O 1
ATOM 759 N N . PHE A 1 98 ? 0.614 7.002 6.090 1.00 92.62 98 PHE A N 1
ATOM 760 C CA . PHE A 1 98 ? -0.515 7.852 5.730 1.00 92.62 98 PHE A CA 1
ATOM 761 C C . PHE A 1 98 ? -1.652 7.764 6.762 1.00 92.62 98 PHE A C 1
ATOM 763 O O . PHE A 1 98 ? -1.925 6.692 7.309 1.00 92.62 98 PHE A O 1
ATOM 770 N N . ALA A 1 99 ? -2.323 8.883 7.030 1.00 93.50 99 ALA A N 1
ATOM 771 C CA . ALA A 1 99 ? -3.584 8.919 7.769 1.00 93.50 99 ALA A CA 1
ATOM 772 C C . ALA A 1 99 ? -4.751 8.792 6.782 1.00 93.50 99 ALA A C 1
ATOM 774 O O . ALA A 1 99 ? -4.905 9.631 5.903 1.00 93.50 99 ALA A O 1
ATOM 775 N N . ILE A 1 100 ? -5.535 7.718 6.878 1.00 93.31 100 ILE A N 1
ATOM 776 C CA . ILE A 1 100 ? -6.589 7.395 5.909 1.00 93.31 100 ILE A CA 1
ATOM 777 C C . ILE A 1 100 ? -7.961 7.605 6.566 1.00 93.31 100 ILE A C 1
ATOM 779 O O . ILE A 1 100 ? -8.272 6.904 7.535 1.00 93.31 100 ILE A O 1
ATOM 783 N N . PRO A 1 101 ? -8.815 8.512 6.062 1.00 94.12 101 PRO A N 1
ATOM 784 C CA . PRO A 1 101 ? -10.186 8.665 6.535 1.00 94.12 101 PRO A CA 1
ATOM 785 C C . PRO A 1 101 ? -11.051 7.422 6.250 1.00 94.12 101 PRO A C 1
ATOM 787 O O . PRO A 1 101 ? -10.701 6.606 5.392 1.00 94.12 101 PRO A O 1
ATOM 790 N N . PRO A 1 102 ? -12.196 7.261 6.933 1.00 93.44 102 PRO A N 1
ATOM 791 C CA . PRO A 1 102 ? -13.117 6.147 6.702 1.00 93.44 102 PRO A CA 1
ATOM 792 C C . PRO A 1 102 ? -13.533 6.002 5.235 1.00 93.44 102 PRO A C 1
ATOM 794 O O . PRO A 1 102 ? -13.947 6.979 4.616 1.00 93.44 102 PRO A O 1
ATOM 797 N N . GLN A 1 103 ? -13.508 4.773 4.711 1.00 90.19 103 GLN A N 1
ATOM 798 C CA . GLN A 1 103 ? -13.933 4.404 3.349 1.00 90.19 103 GLN A CA 1
ATOM 799 C C . GLN A 1 103 ? -13.043 4.928 2.211 1.00 90.19 103 GLN A C 1
ATOM 801 O O . GLN A 1 103 ? -13.398 4.775 1.042 1.00 90.19 103 GLN A O 1
ATOM 806 N N . PHE A 1 104 ? -11.886 5.515 2.520 1.00 91.56 104 PHE A N 1
ATOM 807 C CA . PHE A 1 104 ? -10.906 5.918 1.513 1.00 91.56 104 PHE A CA 1
ATOM 808 C C . PHE A 1 104 ? -9.840 4.844 1.300 1.00 91.56 104 PHE A C 1
ATOM 810 O O . PHE A 1 104 ? -9.540 4.051 2.196 1.00 91.56 104 PHE A O 1
ATOM 817 N N . THR A 1 105 ? -9.271 4.840 0.094 1.00 92.56 105 THR A N 1
ATOM 818 C CA . THR A 1 105 ? -8.148 3.981 -0.297 1.00 92.56 105 THR A CA 1
ATOM 819 C C . THR A 1 105 ? -6.935 4.841 -0.608 1.00 92.56 105 THR A C 1
ATOM 821 O O . THR A 1 105 ? -7.077 5.895 -1.227 1.00 92.56 105 THR A O 1
ATOM 824 N N . VAL A 1 106 ? -5.761 4.400 -0.162 1.00 92.50 106 VAL A N 1
ATOM 825 C CA . VAL A 1 106 ? -4.479 5.069 -0.408 1.00 92.50 106 VAL A CA 1
ATOM 826 C C . VAL A 1 106 ? -3.470 4.059 -0.938 1.00 92.50 106 VAL A C 1
ATOM 828 O O . VAL A 1 106 ? -3.368 2.951 -0.408 1.00 92.50 106 VAL A O 1
ATOM 831 N N . ASP A 1 107 ? -2.708 4.472 -1.950 1.00 92.88 107 ASP A N 1
ATOM 832 C CA . ASP A 1 107 ? -1.690 3.656 -2.603 1.00 92.88 107 ASP A CA 1
ATOM 833 C C . ASP A 1 107 ? -0.282 3.995 -2.101 1.00 92.88 107 ASP A C 1
ATOM 835 O O . ASP A 1 107 ? 0.205 5.129 -2.208 1.00 92.88 107 ASP A O 1
ATOM 839 N N . PHE A 1 108 ? 0.390 2.978 -1.568 1.00 92.62 108 PHE A N 1
ATOM 840 C CA . PHE A 1 108 ? 1.763 3.033 -1.083 1.00 92.62 108 PHE A CA 1
ATOM 841 C C . PHE A 1 108 ? 2.662 2.291 -2.063 1.00 92.62 108 PHE A C 1
ATOM 843 O O . PHE A 1 108 ? 2.516 1.081 -2.216 1.00 92.62 108 PHE A O 1
ATOM 850 N N . ALA A 1 109 ? 3.608 2.967 -2.705 1.00 90.06 109 ALA A N 1
ATOM 851 C CA . ALA A 1 109 ? 4.513 2.309 -3.641 1.00 90.06 109 ALA A CA 1
ATOM 852 C C . ALA A 1 109 ? 5.946 2.240 -3.116 1.00 90.06 109 ALA A C 1
ATOM 854 O O . ALA A 1 109 ? 6.396 3.102 -2.364 1.00 90.06 109 ALA A O 1
ATOM 855 N N . SER A 1 110 ? 6.688 1.226 -3.559 1.00 89.25 110 SER A N 1
ATOM 856 C CA . SER A 1 110 ? 8.124 1.098 -3.283 1.00 89.25 110 SER A CA 1
ATOM 857 C C . SER A 1 110 ? 8.953 2.231 -3.907 1.00 89.25 110 SER A C 1
ATOM 859 O O . SER A 1 110 ? 10.026 2.558 -3.405 1.00 89.25 110 SER A O 1
ATOM 861 N N . ARG A 1 111 ? 8.452 2.821 -4.996 1.00 87.44 111 ARG A N 1
ATOM 862 C CA . ARG A 1 111 ? 9.026 3.952 -5.737 1.00 87.44 111 ARG A CA 1
ATOM 863 C C . ARG A 1 111 ? 7.925 4.678 -6.504 1.00 87.44 111 ARG A C 1
ATOM 865 O O . ARG A 1 111 ? 6.855 4.101 -6.702 1.00 87.44 111 ARG A O 1
ATOM 872 N N . SER A 1 112 ? 8.185 5.896 -6.962 1.00 86.44 112 SER A N 1
ATOM 873 C CA . SER A 1 112 ? 7.195 6.644 -7.736 1.00 86.44 112 SER A CA 1
ATOM 874 C C . SER A 1 112 ? 6.986 6.012 -9.116 1.00 86.44 112 SER A C 1
ATOM 876 O O . SER A 1 112 ? 7.922 5.488 -9.726 1.00 86.44 112 SER A O 1
ATOM 878 N N . LEU A 1 113 ? 5.745 6.064 -9.598 1.00 85.00 113 LEU A N 1
ATOM 879 C CA . LEU A 1 113 ? 5.350 5.691 -10.955 1.00 85.00 113 LEU A CA 1
ATOM 880 C C . LEU A 1 113 ? 4.630 6.869 -11.628 1.00 85.00 113 LEU A C 1
ATOM 882 O O . LEU A 1 113 ? 4.018 7.678 -10.920 1.00 85.00 113 LEU A O 1
ATOM 886 N N . PRO A 1 114 ? 4.666 6.961 -12.970 1.00 84.00 114 PRO A N 1
ATOM 887 C CA . PRO A 1 114 ? 3.868 7.930 -13.713 1.00 84.00 114 PRO A CA 1
ATOM 888 C C . PRO A 1 114 ? 2.379 7.808 -13.374 1.00 84.00 114 PRO A C 1
ATOM 890 O O . PRO A 1 114 ? 1.841 6.699 -13.270 1.00 84.00 114 PRO A O 1
ATOM 893 N N . SER A 1 115 ? 1.704 8.947 -13.2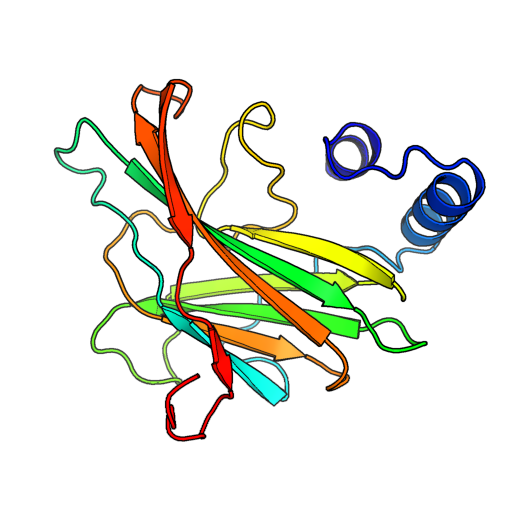12 1.00 76.81 115 SER A N 1
ATOM 894 C CA . SER A 1 115 ? 0.294 8.999 -12.802 1.00 76.81 115 SER A CA 1
ATOM 895 C C . SER A 1 115 ? -0.654 8.432 -13.860 1.00 76.81 115 SER A C 1
ATOM 897 O O . SER A 1 115 ? -1.781 8.062 -13.533 1.00 76.81 115 SER A O 1
ATOM 899 N N . GLU A 1 116 ? -0.192 8.325 -15.106 1.00 78.38 116 GLU A N 1
ATOM 900 C CA . GLU A 1 116 ? -0.879 7.660 -16.208 1.00 78.38 116 GLU A CA 1
ATOM 901 C C . GLU A 1 116 ? -0.989 6.143 -15.998 1.00 78.38 116 GLU A C 1
ATOM 903 O O . GLU A 1 116 ? -1.898 5.521 -16.545 1.00 78.38 116 GLU A O 1
ATOM 908 N N . LEU A 1 117 ? -0.082 5.543 -15.215 1.00 77.81 117 LEU A N 1
ATOM 909 C CA . LEU A 1 117 ? -0.089 4.111 -14.905 1.00 77.81 117 LEU A CA 1
ATOM 910 C C . LEU A 1 117 ? -0.833 3.816 -13.607 1.00 77.81 117 LEU A C 1
ATOM 912 O O . LEU A 1 117 ? -1.726 2.971 -13.572 1.00 77.81 117 LEU A O 1
ATOM 916 N N . THR A 1 118 ? -0.437 4.487 -12.528 1.00 81.56 118 THR A N 1
ATOM 917 C CA . THR A 1 118 ? -1.046 4.335 -11.206 1.00 81.56 118 THR A CA 1
ATOM 918 C C . THR A 1 118 ? -0.729 5.551 -10.357 1.00 81.56 118 THR A C 1
ATOM 920 O O . THR A 1 118 ? 0.341 6.152 -10.465 1.00 81.56 118 THR A O 1
ATOM 923 N N . VAL A 1 119 ? -1.643 5.907 -9.459 1.00 80.25 119 VAL A N 1
ATOM 924 C CA . VAL A 1 119 ? -1.350 6.939 -8.465 1.00 80.25 119 VAL A CA 1
ATOM 925 C C . VAL A 1 119 ? -0.490 6.330 -7.383 1.00 80.25 119 VAL A C 1
ATOM 927 O O . VAL A 1 119 ? -0.720 5.213 -6.933 1.00 80.25 119 VAL A O 1
ATOM 930 N N . THR A 1 120 ? 0.513 7.090 -6.970 1.00 85.00 120 THR A N 1
ATOM 931 C CA . THR A 1 120 ? 1.333 6.760 -5.817 1.00 85.00 120 THR A CA 1
ATOM 932 C C . THR A 1 120 ? 1.169 7.876 -4.798 1.00 85.00 120 THR A C 1
ATOM 934 O O . THR A 1 120 ? 1.696 8.972 -4.982 1.00 85.00 120 THR A O 1
ATOM 937 N N . ASN A 1 121 ? 0.412 7.630 -3.728 1.00 88.19 121 ASN A N 1
ATOM 938 C CA . ASN A 1 121 ? 0.172 8.644 -2.700 1.00 88.19 121 ASN A CA 1
ATOM 939 C C . ASN A 1 121 ? 1.345 8.750 -1.722 1.00 88.19 121 ASN A C 1
ATOM 941 O O . ASN A 1 121 ? 1.656 9.836 -1.229 1.00 88.19 121 ASN A O 1
ATOM 945 N N . ALA A 1 122 ? 1.996 7.623 -1.431 1.00 88.31 122 ALA A N 1
ATOM 946 C CA . ALA A 1 122 ? 3.122 7.573 -0.517 1.00 88.31 122 ALA A CA 1
ATOM 947 C C . ALA A 1 122 ? 4.221 6.638 -1.026 1.00 88.31 122 ALA A C 1
ATOM 949 O O . ALA A 1 122 ? 3.974 5.483 -1.355 1.00 88.31 122 ALA A O 1
ATOM 950 N N . VAL A 1 123 ? 5.451 7.146 -1.011 1.00 88.94 123 VAL A N 1
ATOM 951 C CA . VAL A 1 123 ? 6.683 6.374 -1.206 1.00 88.94 123 VAL A CA 1
ATOM 952 C C . VAL A 1 123 ? 7.581 6.513 0.021 1.00 88.94 123 VAL A C 1
ATOM 954 O O . VAL A 1 123 ? 7.550 7.578 0.670 1.00 88.94 123 VAL A O 1
ATOM 957 N N . PRO A 1 124 ? 8.373 5.475 0.352 1.00 86.81 124 PRO A N 1
ATOM 958 C CA . PRO A 1 124 ? 9.450 5.597 1.323 1.00 86.81 124 PRO A CA 1
ATOM 959 C C . PRO A 1 124 ? 10.494 6.609 0.829 1.00 86.81 124 PRO A C 1
ATOM 961 O O . PRO A 1 124 ? 10.586 6.907 -0.360 1.00 86.81 124 PRO A O 1
ATOM 964 N N . ASN A 1 125 ? 11.258 7.172 1.764 1.00 81.88 125 ASN A N 1
ATOM 965 C CA . ASN A 1 125 ? 12.345 8.101 1.462 1.00 81.88 125 ASN A CA 1
ATOM 966 C C . ASN A 1 125 ? 13.641 7.576 2.108 1.00 81.88 125 ASN A C 1
ATOM 968 O O . ASN A 1 125 ? 13.671 7.515 3.343 1.00 81.88 125 ASN A O 1
ATOM 972 N N . PRO A 1 126 ? 14.677 7.206 1.329 1.00 79.88 126 PRO A N 1
ATOM 973 C CA . PRO A 1 126 ? 14.732 7.246 -0.139 1.00 79.88 126 PRO A CA 1
ATOM 974 C C . PRO A 1 126 ? 13.792 6.226 -0.801 1.00 79.88 126 PRO A C 1
ATOM 976 O O . PRO A 1 126 ? 13.377 5.252 -0.171 1.00 79.88 126 PRO A O 1
ATOM 979 N N . GLU A 1 127 ? 13.459 6.458 -2.073 1.00 81.12 127 GLU A N 1
ATOM 980 C CA . GLU A 1 127 ? 12.751 5.460 -2.878 1.00 81.12 127 GLU A CA 1
ATOM 981 C C . GLU A 1 127 ? 13.587 4.186 -3.006 1.00 81.12 127 GLU A C 1
ATOM 983 O O . GLU A 1 127 ? 14.822 4.221 -3.031 1.00 81.12 127 GLU A O 1
ATOM 988 N N . LEU A 1 128 ? 12.912 3.044 -3.093 1.00 79.44 128 LEU A N 1
ATOM 989 C CA . LEU A 1 128 ? 13.587 1.758 -3.120 1.00 79.44 128 LEU A CA 1
ATOM 990 C C . LEU A 1 128 ? 13.994 1.424 -4.556 1.00 79.44 128 LEU A C 1
ATOM 992 O O . LEU A 1 128 ? 13.155 1.337 -5.453 1.00 79.44 128 LEU A O 1
ATOM 996 N N . THR A 1 129 ? 15.290 1.197 -4.756 1.00 72.69 129 THR A N 1
ATOM 997 C CA . THR A 1 129 ? 15.905 0.853 -6.052 1.00 72.69 129 THR A CA 1
ATOM 998 C C . THR A 1 129 ? 16.605 -0.514 -6.041 1.00 72.69 129 THR A C 1
ATOM 1000 O O . THR A 1 129 ? 17.263 -0.883 -7.013 1.00 72.69 129 THR A O 1
ATOM 1003 N N . PHE A 1 130 ? 16.479 -1.261 -4.937 1.00 65.38 130 PHE A N 1
ATOM 1004 C CA . PHE A 1 130 ? 17.175 -2.526 -4.665 1.00 65.38 130 PHE A CA 1
ATOM 1005 C C . PHE A 1 130 ? 16.204 -3.720 -4.570 1.00 65.38 130 PHE A C 1
ATOM 1007 O O . PHE A 1 130 ? 14.995 -3.519 -4.593 1.00 65.38 130 PHE A O 1
ATOM 1014 N N . ASP A 1 131 ? 16.767 -4.932 -4.454 1.00 67.19 131 ASP A N 1
ATOM 1015 C CA . ASP A 1 131 ? 16.139 -6.263 -4.608 1.00 67.19 131 ASP A CA 1
ATOM 1016 C C . ASP A 1 131 ? 14.820 -6.539 -3.850 1.00 67.19 131 ASP A C 1
ATOM 1018 O O . ASP A 1 131 ? 14.483 -5.883 -2.869 1.00 67.19 131 ASP A O 1
ATOM 1022 N N . GLU A 1 132 ? 14.141 -7.602 -4.299 1.00 73.88 132 GLU A N 1
ATOM 1023 C CA . GLU A 1 132 ? 12.981 -8.291 -3.710 1.00 73.88 132 GLU A CA 1
ATOM 1024 C C . GLU A 1 132 ? 13.021 -8.453 -2.177 1.00 73.88 132 GLU A C 1
ATOM 1026 O O . GLU A 1 132 ? 14.072 -8.602 -1.542 1.00 73.88 132 GLU A O 1
ATOM 1031 N N . GLY A 1 133 ? 11.834 -8.506 -1.578 1.00 86.44 133 GLY A N 1
ATOM 1032 C CA . GLY A 1 133 ? 11.673 -8.851 -0.179 1.00 86.44 133 GLY A CA 1
ATOM 1033 C C . GLY A 1 133 ? 10.211 -8.894 0.237 1.00 86.44 133 GLY A C 1
ATOM 1034 O O . GLY A 1 133 ? 9.351 -9.457 -0.442 1.00 86.44 133 GLY A O 1
ATOM 1035 N N . ARG A 1 134 ? 9.922 -8.305 1.395 1.00 90.06 134 ARG A N 1
ATOM 1036 C CA . ARG A 1 134 ? 8.567 -8.256 1.952 1.00 90.06 134 ARG A CA 1
ATOM 1037 C C . ARG A 1 134 ? 8.216 -6.873 2.469 1.00 90.06 134 ARG A C 1
ATOM 1039 O O . ARG A 1 134 ? 9.074 -6.142 2.958 1.00 90.06 134 ARG A O 1
ATOM 1046 N N . ALA A 1 135 ? 6.946 -6.527 2.350 1.00 92.75 135 ALA A N 1
ATOM 1047 C CA . ALA A 1 135 ? 6.357 -5.358 2.963 1.00 92.75 135 ALA A CA 1
ATOM 1048 C C . ALA A 1 135 ? 5.397 -5.807 4.066 1.00 92.75 135 ALA A C 1
ATOM 1050 O O . ALA A 1 135 ? 4.691 -6.804 3.924 1.00 92.75 135 ALA A O 1
ATOM 1051 N N . ILE A 1 136 ? 5.380 -5.081 5.173 1.00 94.38 136 ILE A N 1
ATOM 1052 C CA . ILE A 1 136 ? 4.439 -5.284 6.269 1.00 94.38 136 ILE A CA 1
ATOM 1053 C C . ILE A 1 136 ? 3.486 -4.102 6.273 1.00 94.38 136 ILE A C 1
ATOM 1055 O O . ILE A 1 136 ? 3.922 -2.953 6.323 1.00 94.38 136 ILE A O 1
ATOM 1059 N N . VAL A 1 137 ? 2.192 -4.399 6.227 1.00 96.38 137 VAL A N 1
ATOM 1060 C CA . VAL A 1 137 ? 1.133 -3.409 6.402 1.00 96.38 137 VAL A CA 1
ATOM 1061 C C . VAL A 1 137 ? 0.711 -3.422 7.859 1.00 96.38 137 VAL A C 1
ATOM 1063 O O . VAL A 1 137 ? 0.182 -4.423 8.354 1.00 96.38 137 VAL A O 1
ATOM 1066 N N . SER A 1 138 ? 0.929 -2.300 8.530 1.00 96.50 138 SER A N 1
ATOM 1067 C CA . SER A 1 138 ? 0.533 -2.064 9.913 1.00 96.50 138 SER A CA 1
ATOM 1068 C C . SER A 1 138 ? -0.521 -0.973 9.986 1.00 96.50 138 SER A C 1
ATOM 1070 O O . SER A 1 138 ? -0.534 -0.037 9.184 1.00 96.50 138 SER A O 1
ATOM 1072 N N . SER A 1 139 ? -1.395 -1.060 10.983 1.00 96.06 139 SER A N 1
ATOM 1073 C CA . SER A 1 139 ? -2.454 -0.073 11.181 1.00 96.06 139 SER A CA 1
ATOM 1074 C C . SER A 1 139 ? -2.795 0.127 12.648 1.00 96.06 139 SER A C 1
ATOM 1076 O O . SER A 1 139 ? -2.600 -0.762 13.484 1.00 96.06 139 SER A O 1
ATOM 1078 N N . MET A 1 140 ? -3.331 1.308 12.956 1.00 95.31 140 MET A N 1
ATOM 1079 C CA . MET A 1 140 ? -3.874 1.607 14.279 1.00 95.31 140 MET A CA 1
ATOM 1080 C C . MET A 1 140 ? -5.140 0.779 14.536 1.00 95.31 140 MET A C 1
ATOM 1082 O O . MET A 1 140 ? -5.206 0.049 15.524 1.00 95.31 140 MET A O 1
ATOM 1086 N N . TRP A 1 141 ? -6.097 0.815 13.603 1.00 95.00 141 TRP A N 1
ATOM 1087 C CA . TRP A 1 141 ? -7.335 0.027 13.658 1.00 95.00 141 TRP A C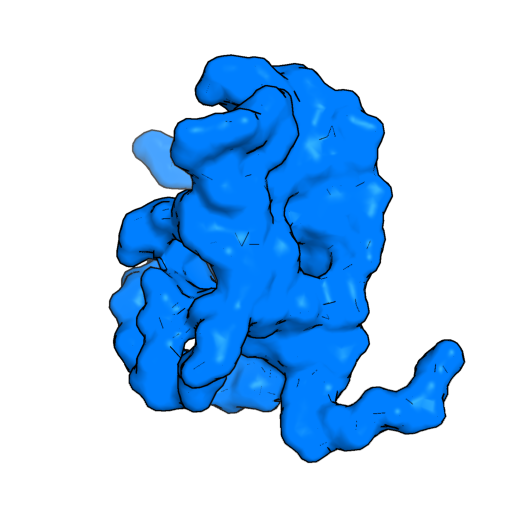A 1
ATOM 1088 C C . TRP A 1 141 ? -7.255 -1.195 12.733 1.00 95.00 141 TRP A C 1
ATOM 1090 O O . TRP A 1 141 ? -6.720 -1.071 11.623 1.00 95.00 141 TRP A O 1
ATOM 1100 N N . PRO A 1 142 ? -7.718 -2.383 13.162 1.00 94.69 142 PRO A N 1
ATOM 1101 C CA . PRO A 1 142 ? -7.567 -3.618 12.392 1.00 94.69 142 PRO A CA 1
ATOM 1102 C C . PRO A 1 142 ? -8.427 -3.675 11.120 1.00 94.69 142 PRO A C 1
ATOM 1104 O O . PRO A 1 142 ? -8.111 -4.458 10.228 1.00 94.69 142 PRO A O 1
ATOM 1107 N N . GLU A 1 143 ? -9.483 -2.868 11.016 1.00 95.81 143 GLU A N 1
ATOM 1108 C CA . GLU A 1 143 ? -10.422 -2.862 9.893 1.00 95.81 143 GLU A CA 1
ATOM 1109 C C . GLU A 1 143 ? -9.816 -2.156 8.670 1.00 95.81 143 GLU A C 1
ATOM 1111 O O . GLU A 1 143 ? -10.079 -0.982 8.391 1.00 95.81 143 GLU A O 1
ATOM 1116 N N . ILE A 1 144 ? -8.976 -2.886 7.935 1.00 96.81 144 ILE A N 1
ATOM 1117 C CA . ILE A 1 144 ? -8.412 -2.456 6.655 1.00 96.81 144 ILE A CA 1
ATOM 1118 C C . ILE A 1 144 ? -8.527 -3.566 5.606 1.00 96.81 144 ILE A C 1
ATOM 1120 O O . ILE A 1 144 ? -8.318 -4.746 5.901 1.00 96.81 144 ILE A O 1
ATOM 1124 N N . GLY A 1 145 ? -8.804 -3.163 4.368 1.00 95.9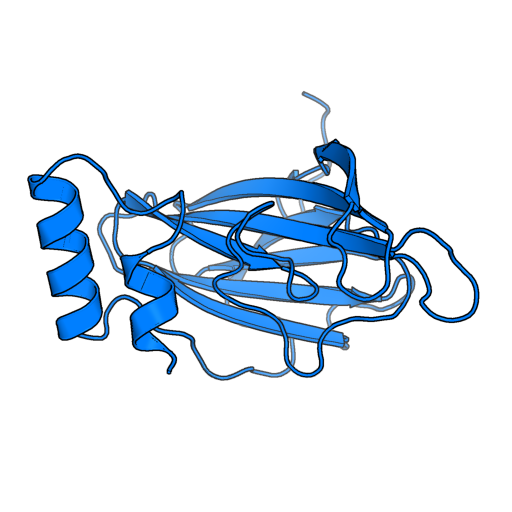4 145 GLY A N 1
ATOM 1125 C CA . GLY A 1 145 ? -8.611 -3.991 3.181 1.00 95.94 145 GLY A CA 1
ATOM 1126 C C . GLY A 1 145 ? -7.238 -3.721 2.575 1.00 95.94 145 GLY A C 1
ATOM 1127 O O . GLY A 1 145 ? -6.808 -2.569 2.537 1.00 95.94 145 GLY A O 1
ATOM 1128 N N . VAL A 1 146 ? -6.551 -4.764 2.107 1.00 96.06 146 VAL A N 1
ATOM 1129 C CA . VAL A 1 146 ? -5.226 -4.653 1.480 1.00 96.06 146 VAL A CA 1
ATOM 1130 C C . VAL A 1 146 ? -5.229 -5.383 0.144 1.00 96.06 146 VAL A C 1
ATOM 1132 O O . VAL A 1 146 ? -5.629 -6.541 0.065 1.00 96.06 146 VAL A O 1
ATOM 1135 N N . SER A 1 147 ? -4.745 -4.706 -0.891 1.00 95.06 147 SER A N 1
ATOM 1136 C CA . SER A 1 147 ? -4.438 -5.276 -2.202 1.00 95.06 147 SER A CA 1
ATOM 1137 C C . SER A 1 147 ? -3.011 -4.893 -2.569 1.00 95.06 147 SER A C 1
ATOM 1139 O O . SER A 1 147 ? -2.539 -3.825 -2.187 1.00 95.06 147 SER A O 1
ATOM 1141 N N . ALA A 1 148 ? -2.311 -5.744 -3.310 1.00 93.69 148 ALA A N 1
ATOM 1142 C CA . ALA A 1 148 ? -0.948 -5.461 -3.727 1.00 93.69 148 ALA A CA 1
ATOM 1143 C C . ALA A 1 148 ? -0.730 -5.869 -5.179 1.00 93.69 148 ALA A C 1
ATOM 1145 O O . ALA A 1 148 ? -1.097 -6.969 -5.581 1.00 93.69 148 ALA A O 1
ATOM 1146 N N . ARG A 1 149 ? -0.107 -4.984 -5.956 1.00 93.12 149 ARG A N 1
ATOM 1147 C CA . ARG A 1 149 ? 0.217 -5.194 -7.369 1.00 93.12 149 ARG A CA 1
ATOM 1148 C C . ARG A 1 149 ? 1.672 -4.862 -7.634 1.00 93.12 149 ARG A C 1
ATOM 1150 O O . ARG A 1 149 ? 2.229 -3.956 -7.021 1.00 93.12 149 ARG A O 1
ATOM 1157 N N . VAL A 1 150 ? 2.273 -5.571 -8.575 1.00 90.44 150 VAL A N 1
ATOM 1158 C CA . VAL A 1 150 ? 3.609 -5.291 -9.092 1.00 90.44 150 VAL A CA 1
ATOM 1159 C C . VAL A 1 150 ? 3.463 -4.810 -10.525 1.00 90.44 150 VAL A C 1
ATOM 1161 O O . VAL A 1 150 ? 2.910 -5.510 -11.371 1.00 90.44 150 VAL A O 1
ATOM 1164 N N . TYR A 1 151 ? 3.952 -3.605 -10.786 1.00 90.50 151 TYR A N 1
ATOM 1165 C CA . TYR A 1 151 ? 4.008 -3.011 -12.114 1.00 90.50 151 TYR A CA 1
ATOM 1166 C C . TYR A 1 151 ? 5.391 -3.253 -12.692 1.00 90.50 151 TYR A C 1
ATOM 1168 O O . TYR A 1 151 ? 6.381 -2.956 -12.029 1.00 90.50 151 TYR A O 1
ATOM 1176 N N . TYR A 1 152 ? 5.460 -3.755 -13.921 1.00 88.88 152 TYR A N 1
ATOM 1177 C CA . TYR A 1 152 ? 6.695 -3.903 -14.685 1.00 88.88 152 TYR A CA 1
ATOM 1178 C C . TYR A 1 152 ? 6.717 -2.837 -15.771 1.00 88.88 152 TYR A C 1
ATOM 1180 O O . TYR A 1 152 ? 5.856 -2.815 -16.649 1.00 88.88 152 TYR A O 1
ATOM 1188 N N . THR A 1 153 ? 7.696 -1.947 -15.696 1.00 88.19 153 THR A N 1
ATOM 1189 C CA . THR A 1 153 ? 7.786 -0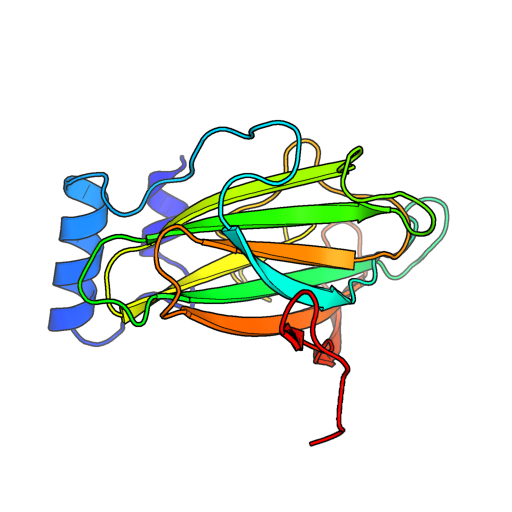.726 -16.504 1.00 88.19 153 THR A CA 1
ATOM 1190 C C . THR A 1 153 ? 9.161 -0.593 -17.140 1.00 88.19 153 THR A C 1
ATOM 1192 O O . THR A 1 153 ? 10.126 -1.180 -16.659 1.00 88.19 153 THR A O 1
ATOM 1195 N N . ALA A 1 154 ? 9.260 0.145 -18.236 1.00 85.88 154 ALA A N 1
ATOM 1196 C CA . ALA A 1 154 ? 10.495 0.373 -18.973 1.00 85.88 154 ALA A CA 1
ATOM 1197 C C . ALA A 1 154 ? 10.567 1.805 -19.500 1.00 85.88 154 ALA A C 1
ATOM 1199 O O . ALA A 1 154 ? 9.559 2.508 -19.570 1.00 85.88 154 ALA A O 1
ATOM 1200 N N . GLY A 1 155 ? 11.760 2.184 -19.960 1.00 82.75 155 GLY A N 1
ATOM 1201 C CA . GLY A 1 155 ? 12.048 3.555 -20.374 1.00 82.75 155 GLY A CA 1
ATOM 1202 C C . GLY A 1 155 ? 12.628 4.387 -19.239 1.00 82.75 155 GLY A C 1
ATOM 1203 O O . GLY A 1 155 ? 12.625 3.956 -18.083 1.00 82.75 155 GLY A O 1
ATOM 1204 N N . ASP A 1 156 ? 13.165 5.553 -19.581 1.00 80.69 156 ASP A N 1
ATOM 1205 C CA . ASP A 1 156 ? 13.951 6.372 -18.653 1.00 80.69 156 ASP A CA 1
ATOM 1206 C C . ASP A 1 156 ? 13.090 6.898 -17.494 1.00 80.69 156 ASP A C 1
ATOM 1208 O O . ASP A 1 156 ? 13.570 7.004 -16.362 1.00 80.69 156 ASP A O 1
ATOM 1212 N N . ASN A 1 157 ? 11.788 7.090 -17.732 1.00 79.12 157 ASN A N 1
ATOM 1213 C CA . ASN A 1 157 ? 10.813 7.605 -16.769 1.00 79.12 157 ASN A CA 1
ATOM 1214 C C . ASN A 1 157 ? 9.664 6.621 -16.488 1.00 79.12 157 ASN A C 1
ATOM 1216 O O . ASN A 1 157 ? 8.602 7.040 -16.038 1.00 79.12 157 ASN A O 1
ATOM 1220 N N . ASP A 1 158 ? 9.865 5.323 -16.746 1.00 82.81 158 ASP A N 1
ATOM 1221 C CA . ASP A 1 158 ? 8.858 4.267 -16.534 1.00 82.81 158 ASP A CA 1
ATOM 1222 C C . ASP A 1 158 ? 7.578 4.443 -17.364 1.00 82.81 158 ASP A C 1
ATOM 1224 O O . ASP A 1 158 ? 6.513 3.942 -17.012 1.00 82.81 158 ASP A O 1
ATOM 1228 N N . GLU A 1 159 ? 7.682 5.130 -18.498 1.00 83.81 159 GLU A N 1
ATOM 1229 C CA . GLU A 1 159 ? 6.552 5.497 -19.346 1.00 83.81 159 GLU A CA 1
ATOM 1230 C C . GLU A 1 159 ? 5.943 4.316 -20.122 1.00 83.81 159 GLU A C 1
ATOM 1232 O O . GLU A 1 159 ? 4.826 4.408 -20.633 1.00 83.81 159 GLU A O 1
ATOM 1237 N N . ARG A 1 160 ? 6.654 3.186 -20.219 1.00 86.81 160 ARG A N 1
ATOM 1238 C CA . ARG A 1 160 ? 6.168 1.980 -20.904 1.00 86.81 160 ARG A CA 1
ATOM 1239 C C . ARG A 1 160 ? 5.780 0.907 -19.900 1.00 86.81 160 ARG A C 1
ATOM 1241 O O . ARG A 1 160 ? 6.649 0.317 -19.267 1.00 86.81 160 ARG A O 1
ATOM 1248 N N . LEU A 1 161 ? 4.489 0.596 -19.812 1.00 88.88 161 LEU A N 1
ATOM 1249 C CA . LEU A 1 161 ? 3.978 -0.533 -19.034 1.00 88.88 161 LEU A CA 1
ATOM 1250 C C . LEU A 1 161 ? 4.100 -1.844 -19.822 1.00 88.88 161 LEU A C 1
ATOM 1252 O O . LEU A 1 161 ? 3.583 -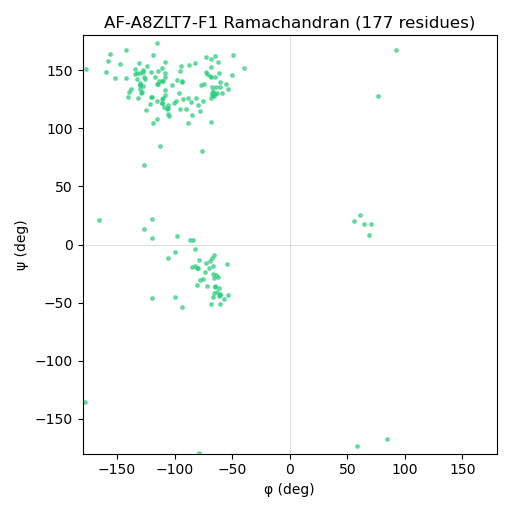1.957 -20.931 1.00 88.88 161 LEU A O 1
ATOM 1256 N N . HIS A 1 162 ? 4.741 -2.846 -19.226 1.00 88.44 162 HIS A N 1
ATOM 1257 C CA . HIS A 1 162 ? 4.875 -4.188 -19.795 1.00 88.44 162 HIS A CA 1
ATOM 1258 C C . HIS A 1 162 ? 3.874 -5.181 -19.212 1.00 88.44 162 HIS A C 1
ATOM 1260 O O . HIS A 1 162 ? 3.281 -5.960 -19.954 1.00 88.44 162 HIS A O 1
ATOM 1266 N N . ALA A 1 163 ? 3.710 -5.179 -17.891 1.00 88.25 163 ALA A N 1
ATOM 1267 C CA . ALA A 1 163 ? 2.831 -6.112 -17.201 1.00 88.25 163 ALA A CA 1
ATOM 1268 C C . ALA A 1 163 ? 2.412 -5.573 -15.832 1.00 88.25 163 ALA A C 1
ATOM 1270 O O . ALA A 1 163 ? 3.105 -4.748 -15.233 1.00 88.25 163 ALA A O 1
ATOM 1271 N N . ILE A 1 164 ? 1.295 -6.098 -15.332 1.00 90.94 164 ILE A N 1
ATOM 1272 C CA . ILE A 1 164 ? 0.836 -5.933 -13.955 1.00 90.94 164 ILE A CA 1
ATOM 1273 C C . ILE A 1 164 ? 0.548 -7.331 -13.418 1.00 90.94 164 ILE A C 1
ATOM 1275 O O . ILE A 1 164 ? -0.134 -8.112 -14.081 1.00 90.94 164 ILE A O 1
ATOM 1279 N N . THR A 1 165 ? 1.056 -7.647 -12.233 1.00 90.75 165 THR A N 1
ATOM 1280 C CA . THR A 1 165 ? 0.753 -8.906 -11.540 1.00 90.75 165 THR A CA 1
ATOM 1281 C C . THR A 1 165 ? 0.259 -8.622 -10.135 1.00 90.75 165 THR A C 1
ATOM 1283 O O . THR A 1 165 ? 0.772 -7.719 -9.476 1.00 90.75 165 THR A O 1
ATOM 1286 N N . ASP A 1 166 ? -0.682 -9.415 -9.637 1.00 90.81 166 ASP A N 1
ATOM 1287 C CA . ASP A 1 166 ? -1.065 -9.344 -8.230 1.00 90.81 166 ASP A CA 1
ATOM 1288 C C . ASP A 1 166 ? 0.020 -9.978 -7.356 1.00 90.81 166 ASP A C 1
ATOM 1290 O O . ASP A 1 166 ? 0.590 -11.022 -7.685 1.00 90.81 166 ASP A O 1
ATOM 1294 N N . SER A 1 167 ? 0.316 -9.330 -6.235 1.00 89.25 167 SER A N 1
ATOM 1295 C CA . SER A 1 167 ? 1.203 -9.876 -5.220 1.00 89.25 167 SER A CA 1
ATOM 1296 C C . SER A 1 167 ? 0.401 -10.566 -4.127 1.00 89.25 167 SER A C 1
ATOM 1298 O O . SER A 1 167 ? -0.716 -10.161 -3.798 1.00 89.25 167 SER A O 1
ATOM 1300 N N . LYS A 1 168 ? 0.985 -11.602 -3.522 1.00 88.25 168 LYS A N 1
ATOM 1301 C CA . LYS A 1 168 ? 0.338 -12.296 -2.413 1.00 88.25 168 LYS A CA 1
ATOM 1302 C C . LYS A 1 168 ? 0.263 -11.384 -1.194 1.00 88.25 168 LYS A C 1
ATOM 1304 O O . LYS A 1 168 ? 1.269 -10.826 -0.754 1.00 88.25 168 LYS A O 1
ATOM 1309 N N . VAL A 1 169 ? -0.935 -11.314 -0.624 1.00 92.06 169 VAL A N 1
ATOM 1310 C CA . VAL A 1 169 ? -1.226 -10.682 0.661 1.00 92.06 169 VAL A CA 1
ATOM 1311 C C . VAL A 1 169 ? -1.589 -11.795 1.638 1.00 92.06 169 VAL A C 1
ATOM 1313 O O . VAL A 1 169 ? -2.473 -12.598 1.358 1.00 92.06 169 VAL A O 1
ATOM 1316 N N . VAL A 1 170 ? -0.901 -11.870 2.773 1.00 91.44 170 VAL A N 1
ATOM 1317 C CA . VAL A 1 170 ? -1.181 -12.855 3.828 1.00 91.44 170 VAL A CA 1
ATOM 1318 C C . VAL A 1 170 ? -1.356 -12.155 5.166 1.00 91.44 170 VAL A C 1
ATOM 1320 O O . VAL A 1 170 ? -0.753 -11.111 5.408 1.00 91.44 170 VAL A O 1
ATOM 1323 N N . ILE A 1 171 ? -2.169 -12.718 6.058 1.00 91.12 171 ILE A N 1
ATOM 1324 C CA . ILE A 1 171 ? -2.313 -12.176 7.413 1.00 91.12 171 ILE A CA 1
ATOM 1325 C C . ILE A 1 171 ? -0.989 -12.357 8.162 1.00 91.12 171 ILE A C 1
ATOM 1327 O O . ILE A 1 171 ? -0.403 -13.441 8.170 1.00 91.12 171 ILE A O 1
ATOM 1331 N N . TYR A 1 172 ? -0.523 -11.291 8.808 1.00 89.88 172 TYR A N 1
ATOM 1332 C CA . TYR A 1 172 ? 0.728 -11.296 9.554 1.00 89.88 172 TYR A CA 1
ATOM 1333 C C . TYR A 1 172 ? 0.703 -12.326 10.692 1.00 89.88 172 TYR A C 1
ATOM 1335 O O . TYR A 1 172 ? -0.306 -12.481 11.382 1.00 89.88 172 TYR A O 1
ATOM 1343 N N . SER A 1 173 ? 1.820 -13.030 10.892 1.00 85.88 173 SER A N 1
ATOM 1344 C CA . SER A 1 173 ? 1.971 -14.101 11.893 1.00 85.88 173 SER A CA 1
ATOM 1345 C C . SER A 1 173 ? 0.952 -15.244 11.791 1.00 85.88 173 SER A C 1
ATOM 1347 O O . SER A 1 173 ? 0.749 -15.975 12.761 1.00 85.88 173 SER A O 1
ATOM 1349 N N . ARG A 1 174 ? 0.310 -15.430 10.632 1.00 84.19 174 ARG A N 1
ATOM 1350 C CA . ARG A 1 174 ? -0.546 -16.588 10.362 1.00 84.19 174 ARG A CA 1
ATOM 1351 C C . ARG A 1 174 ? 0.018 -17.408 9.213 1.00 84.19 174 ARG A C 1
ATOM 1353 O O . ARG A 1 174 ? 0.561 -16.868 8.252 1.00 84.19 174 ARG A O 1
ATOM 1360 N N . SER A 1 175 ? -0.129 -18.725 9.309 1.00 73.69 175 SER A N 1
ATOM 1361 C CA . SER A 1 175 ? 0.182 -19.622 8.200 1.00 73.69 175 SER A CA 1
ATOM 1362 C C . SER A 1 175 ? -0.759 -19.342 7.033 1.00 73.69 175 SER A C 1
ATOM 1364 O O . SER A 1 175 ? -1.971 -19.215 7.221 1.00 73.69 175 SER A O 1
ATOM 1366 N N . ASN A 1 176 ? -0.204 -19.288 5.823 1.00 69.25 176 ASN A N 1
ATOM 1367 C CA . ASN A 1 176 ? -1.019 -19.302 4.620 1.00 69.25 176 ASN A CA 1
ATOM 1368 C C . ASN A 1 176 ? -1.656 -20.692 4.502 1.00 69.25 176 ASN A C 1
ATOM 1370 O O . ASN A 1 176 ? -0.959 -21.664 4.216 1.00 69.25 176 ASN A O 1
ATOM 1374 N N . SER A 1 177 ? -2.952 -20.782 4.791 1.00 64.12 177 SER A N 1
ATOM 1375 C CA . SER A 1 177 ? -3.683 -22.055 4.778 1.00 64.12 177 SER A CA 1
ATOM 1376 C C . SER A 1 177 ? -4.216 -22.414 3.385 1.00 64.12 177 SER A C 1
ATOM 1378 O O . SER A 1 177 ? -4.859 -23.448 3.245 1.00 64.12 177 SER A O 1
ATOM 1380 N N . GLY A 1 178 ? -3.892 -21.602 2.369 1.00 54.75 178 GLY A N 1
ATOM 1381 C CA . GLY A 1 178 ? -4.481 -21.683 1.038 1.00 54.75 178 GLY A CA 1
ATOM 1382 C C . G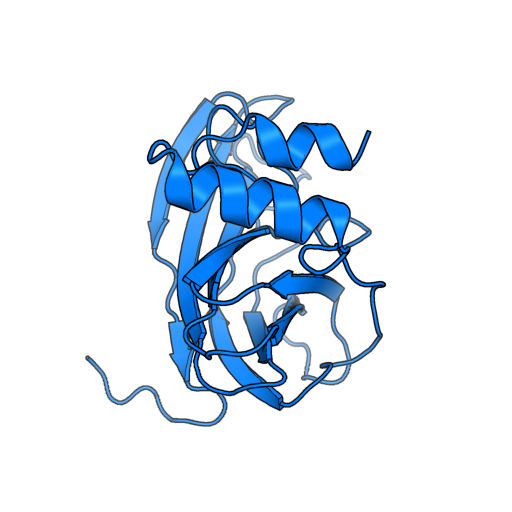LY A 1 178 ? -5.882 -21.075 1.032 1.00 54.75 178 GLY A C 1
ATOM 1383 O O . GLY A 1 178 ? -6.705 -21.436 1.869 1.00 54.75 178 GLY A O 1
ATOM 1384 N N . ASP A 1 179 ? -6.114 -20.156 0.100 1.00 48.00 179 ASP A N 1
ATOM 1385 C CA . ASP A 1 179 ? -7.453 -19.866 -0.423 1.00 48.00 179 ASP A CA 1
ATOM 1386 C C . ASP A 1 179 ? -7.636 -20.662 -1.724 1.00 48.00 179 ASP A C 1
ATOM 1388 O O . ASP A 1 179 ? -6.633 -20.780 -2.477 1.00 48.00 179 ASP A O 1
#

Solvent-accessible surface area (backbone atoms only — not comparable to full-atom values): 9828 Å² total; per-residue (Å²): 122,75,72,61,64,66,74,72,40,92,82,49,58,83,52,66,71,56,34,51,52,50,52,49,31,48,77,70,58,46,52,38,79,48,83,76,61,87,47,71,62,64,51,74,48,30,35,29,60,36,55,32,37,50,74,89,81,50,78,50,42,40,32,29,35,39,37,39,32,28,66,37,95,48,73,30,50,36,32,45,33,30,29,45,59,98,54,63,75,76,54,56,72,28,34,22,33,34,30,33,38,52,77,38,70,49,30,37,17,43,32,87,60,48,69,91,81,42,67,58,78,29,50,20,80,67,58,61,60,53,62,39,31,40,30,37,38,12,27,71,55,85,48,57,47,79,50,38,35,33,39,34,22,20,66,98,71,46,79,41,79,77,49,75,44,79,37,61,74,42,56,47,101,52,81,86,82,74,134

Radius of gyration: 15.89 Å; Cα contacts (8 Å, |Δi|>4): 424; chains: 1; bounding box: 43×43×36 Å

Sequence (179 aa):
MSNELFIKGPHVPIEERALERLKRAVELGELEKLPNTPGIPNVPRYLVTYMNSQTVNTQMRSATVVSVTNQSNLINRVFVTFFKGFTDDSSPIGTAAFAIPPQFTVDFASRSLPSELTVTNAVPNPELTFDEGRAIVSSMWPEIGVSARVYYTAGDNDERLHAITDSKVVIYSRSNSGD